Protein AF-A0A0J0YET3-F1 (afdb_monomer)

Solvent-accessible surface area (backbone atoms only — not comparable to full-atom values): 14056 Å² total; per-residue (Å²): 129,62,67,92,71,74,79,43,63,69,50,59,77,21,35,33,65,77,53,79,90,79,66,89,80,51,70,75,56,52,49,48,35,77,60,36,61,96,81,36,55,71,60,33,59,58,47,62,37,36,22,70,46,52,49,48,44,51,50,28,54,50,48,46,54,50,41,53,47,37,49,92,76,50,87,58,43,63,60,51,50,35,50,35,55,28,42,58,41,31,50,81,41,51,86,49,31,54,79,65,83,71,70,85,82,49,90,69,58,71,53,61,90,54,56,11,62,52,45,55,45,51,52,30,51,31,51,35,51,56,32,55,78,55,25,46,87,81,43,31,69,36,48,48,17,44,52,53,46,47,46,60,75,32,72,37,41,67,51,49,51,55,52,49,51,52,50,49,54,52,41,49,72,78,36,49,46,82,66,87,78,64,80,72,50,97,87,54,63,52,85,62,82,82,55,72,53,69,28,72,48,74,79,57,35,95,81,58,72,92,42,64,68,57,21,49,51,52,36,50,54,47,53,73,41,55,51,49,88,76,25,86,33,36,51,69,74,73,74,81,77,84,125

pLDDT: mean 87.48, std 14.84, range [28.53, 98.69]

Structure (mmCIF, N/CA/C/O backbone):
data_AF-A0A0J0YET3-F1
#
_entry.id   AF-A0A0J0YET3-F1
#
loop_
_atom_site.group_PDB
_atom_site.id
_atom_site.type_symbol
_atom_site.label_atom_id
_atom_site.label_alt_id
_atom_site.label_comp_id
_atom_site.label_asym_id
_atom_site.label_entity_id
_atom_site.label_seq_id
_atom_site.pdbx_PDB_ins_code
_atom_site.Cartn_x
_atom_site.Cartn_y
_atom_site.Cartn_z
_atom_site.occupancy
_atom_site.B_iso_or_equiv
_atom_site.auth_seq_id
_atom_site.auth_comp_id
_atom_site.auth_asym_id
_atom_site.auth_atom_id
_atom_site.pdbx_PDB_model_num
ATOM 1 N N . MET A 1 1 ? -11.263 -15.652 -6.674 1.00 47.00 1 MET A N 1
ATOM 2 C CA . MET A 1 1 ? -10.488 -14.579 -6.010 1.00 47.00 1 MET A CA 1
ATOM 3 C C . MET A 1 1 ? -9.371 -15.199 -5.190 1.00 47.00 1 MET A C 1
ATOM 5 O O . MET A 1 1 ? -9.706 -15.810 -4.185 1.00 47.00 1 MET A O 1
ATOM 9 N N . LYS A 1 2 ? -8.106 -15.170 -5.646 1.00 59.41 2 LYS A N 1
ATOM 10 C CA . LYS A 1 2 ? -6.987 -15.952 -5.063 1.00 59.41 2 LYS A CA 1
ATOM 11 C C . LYS A 1 2 ? -5.879 -15.129 -4.378 1.00 59.41 2 LYS A C 1
ATOM 13 O O . LYS A 1 2 ? -5.256 -15.672 -3.476 1.00 59.41 2 LYS A O 1
ATOM 18 N N . ASN A 1 3 ? -5.708 -13.848 -4.704 1.00 70.38 3 ASN A N 1
ATOM 19 C CA . ASN A 1 3 ? -4.523 -13.070 -4.313 1.00 70.38 3 ASN A CA 1
ATOM 20 C C . ASN A 1 3 ? -4.437 -12.674 -2.833 1.00 70.38 3 ASN A C 1
ATOM 22 O O . ASN A 1 3 ? -3.502 -13.054 -2.135 1.00 70.38 3 ASN A O 1
ATOM 26 N N . ILE A 1 4 ? -5.432 -11.953 -2.312 1.00 80.88 4 ILE A N 1
ATOM 27 C CA . ILE A 1 4 ? -5.410 -11.426 -0.933 1.00 80.88 4 ILE A CA 1
ATOM 28 C C . ILE A 1 4 ? -6.198 -12.350 0.013 1.00 80.88 4 ILE A C 1
ATOM 30 O O . ILE A 1 4 ? -7.152 -11.954 0.695 1.00 80.88 4 ILE A O 1
ATOM 34 N N . LYS A 1 5 ? -5.838 -13.640 0.006 1.00 78.00 5 LYS A N 1
ATOM 35 C CA . LYS A 1 5 ? -6.428 -14.659 0.894 1.00 78.00 5 LYS A CA 1
ATOM 36 C C . LYS A 1 5 ? -5.626 -14.869 2.169 1.00 78.00 5 LYS A C 1
ATOM 38 O O . LYS A 1 5 ? -6.220 -14.997 3.239 1.00 78.00 5 LYS A O 1
ATOM 43 N N . ASN A 1 6 ? -4.304 -14.893 2.039 1.00 85.69 6 ASN A N 1
ATOM 44 C CA . ASN A 1 6 ? -3.401 -15.203 3.135 1.00 85.69 6 ASN A CA 1
ATOM 45 C C . ASN A 1 6 ? -2.992 -13.914 3.834 1.00 85.69 6 ASN A C 1
ATOM 47 O O . ASN A 1 6 ? -2.457 -12.995 3.211 1.00 85.69 6 ASN A O 1
ATOM 51 N N . ILE A 1 7 ? -3.266 -13.859 5.132 1.00 91.69 7 ILE A N 1
ATOM 52 C CA . ILE A 1 7 ? -2.866 -12.737 5.969 1.00 91.69 7 ILE A CA 1
ATOM 53 C C . ILE A 1 7 ? -1.337 -12.785 6.112 1.00 91.69 7 ILE A C 1
ATOM 55 O O . ILE A 1 7 ? -0.821 -13.815 6.549 1.00 91.69 7 ILE A O 1
ATOM 59 N N . PRO A 1 8 ? -0.610 -11.702 5.788 1.00 94.62 8 PRO A N 1
ATOM 60 C CA . PRO A 1 8 ? 0.817 -11.607 6.071 1.00 94.62 8 PRO A CA 1
ATOM 61 C C . PRO A 1 8 ? 1.134 -11.855 7.557 1.00 94.62 8 PRO A C 1
ATOM 63 O O . PRO A 1 8 ? 0.457 -11.271 8.409 1.00 94.62 8 PRO A O 1
ATOM 66 N N . PRO A 1 9 ? 2.172 -12.645 7.898 1.00 94.25 9 PRO A N 1
ATOM 67 C CA . PRO A 1 9 ? 2.539 -12.925 9.290 1.00 94.25 9 PRO A CA 1
ATOM 68 C C . PRO A 1 9 ? 2.699 -11.658 10.140 1.00 94.25 9 PRO A C 1
ATOM 70 O O . PRO A 1 9 ? 2.120 -11.557 11.219 1.00 94.25 9 PRO A O 1
ATOM 73 N N . ILE A 1 10 ? 3.345 -10.628 9.592 1.00 95.44 10 ILE A N 1
ATOM 74 C CA . ILE A 1 10 ? 3.556 -9.340 10.266 1.00 95.44 10 ILE A CA 1
ATOM 75 C C . ILE A 1 10 ? 2.249 -8.604 10.631 1.00 95.44 10 ILE A C 1
ATOM 77 O O . ILE A 1 10 ? 2.158 -7.919 11.654 1.00 95.44 10 ILE A O 1
ATOM 81 N N . ILE A 1 11 ? 1.185 -8.792 9.842 1.00 95.06 11 ILE A N 1
ATOM 82 C CA . ILE A 1 11 ? -0.150 -8.236 10.114 1.00 95.06 11 ILE A CA 1
ATOM 83 C C . ILE A 1 11 ? -0.857 -9.023 11.229 1.00 95.06 11 ILE A C 1
ATOM 85 O O . ILE A 1 11 ? -1.620 -8.451 12.013 1.00 95.06 11 ILE A O 1
ATOM 89 N N . ILE A 1 12 ? -0.590 -10.326 11.345 1.00 93.81 12 ILE A N 1
ATOM 90 C CA . ILE A 1 12 ? -1.061 -11.143 12.474 1.00 93.81 12 ILE A CA 1
ATOM 91 C C . ILE A 1 12 ? -0.329 -10.720 13.752 1.00 93.81 12 ILE A C 1
ATOM 93 O O . ILE A 1 12 ? -0.963 -10.427 14.769 1.00 93.81 12 ILE A O 1
ATOM 97 N N . GLU A 1 13 ? 0.999 -10.631 13.698 1.00 92.56 13 GLU A N 1
ATOM 98 C CA . GLU A 1 13 ? 1.867 -10.293 14.831 1.00 92.56 13 GLU A CA 1
ATOM 99 C C . GLU A 1 13 ? 1.545 -8.924 15.438 1.00 92.56 13 GLU A C 1
ATOM 101 O O . GLU A 1 13 ? 1.562 -8.766 16.669 1.00 92.56 13 GLU A O 1
ATOM 106 N N . SER A 1 14 ? 1.180 -7.958 14.587 1.00 92.75 14 SER A N 1
ATOM 107 C CA . SER A 1 14 ? 0.756 -6.608 14.974 1.00 92.75 14 SER A CA 1
ATOM 108 C C . SER A 1 14 ? -0.631 -6.547 15.632 1.00 92.75 14 SER A C 1
ATOM 110 O O . SER A 1 14 ? -1.030 -5.497 16.149 1.00 92.75 14 SER A O 1
ATOM 112 N N . LYS A 1 15 ? -1.354 -7.676 15.669 1.00 92.75 15 LYS A N 1
ATOM 113 C CA . LYS A 1 15 ? -2.744 -7.810 16.137 1.00 92.75 15 LYS A CA 1
ATOM 114 C C . LYS A 1 15 ? -3.744 -6.939 15.366 1.00 92.75 15 LYS A C 1
ATOM 116 O O . LYS A 1 15 ? -4.829 -6.661 15.879 1.00 92.75 15 LYS A O 1
ATOM 121 N N . CYS A 1 16 ? -3.422 -6.532 14.135 1.00 90.12 16 CYS A N 1
ATOM 122 C CA . CYS A 1 16 ? -4.279 -5.657 13.329 1.00 90.12 16 CYS A CA 1
ATOM 123 C C . CYS A 1 16 ? -5.699 -6.204 13.134 1.00 90.12 16 CYS A C 1
ATOM 125 O O . CYS A 1 16 ? -6.651 -5.432 13.114 1.00 90.12 16 CYS A O 1
ATOM 127 N N . ILE A 1 17 ? -5.869 -7.522 13.043 1.00 91.69 17 ILE A N 1
ATOM 128 C CA . ILE A 1 17 ? -7.174 -8.137 12.748 1.00 91.69 17 ILE A CA 1
ATOM 129 C C . ILE A 1 17 ? -8.014 -8.383 14.006 1.00 91.69 17 ILE A C 1
ATOM 131 O O . ILE A 1 17 ? -9.239 -8.353 13.943 1.00 91.69 17 ILE A O 1
ATOM 135 N N . THR A 1 18 ? -7.377 -8.704 15.132 1.00 89.44 18 THR A N 1
ATOM 136 C CA . THR A 1 18 ? -8.070 -9.253 16.310 1.00 89.44 18 THR A CA 1
ATOM 137 C C . THR A 1 18 ? -8.298 -8.234 17.416 1.00 89.44 18 THR A C 1
ATOM 139 O O . THR A 1 18 ? -9.182 -8.436 18.241 1.00 89.44 18 THR A O 1
ATOM 142 N N . SER A 1 19 ? -7.494 -7.170 17.480 1.00 91.69 19 SER A N 1
ATOM 143 C CA . SER A 1 19 ? -7.670 -6.137 18.502 1.00 91.69 19 SER A CA 1
ATOM 144 C C . SER A 1 19 ? -8.893 -5.273 18.217 1.00 91.69 19 SER A C 1
ATOM 146 O O . SER A 1 19 ? -9.204 -4.972 17.064 1.00 91.69 19 SER A O 1
ATOM 148 N N . THR A 1 20 ? -9.524 -4.786 19.278 1.00 92.44 20 THR A N 1
ATOM 149 C CA . THR A 1 20 ? -10.601 -3.794 19.218 1.00 92.44 20 THR A CA 1
ATOM 150 C C . THR A 1 20 ? -10.167 -2.505 18.510 1.00 92.44 20 THR A C 1
ATOM 152 O O . THR A 1 20 ? -8.977 -2.199 18.395 1.00 92.44 20 THR A O 1
ATOM 155 N N . LEU A 1 21 ? -11.135 -1.752 17.984 1.00 93.25 21 LEU A N 1
ATOM 156 C CA . LEU A 1 21 ? -10.912 -0.437 17.376 1.00 93.25 21 LEU A CA 1
ATOM 157 C C . LEU A 1 21 ? -10.974 0.633 18.480 1.00 93.25 21 LEU A C 1
ATOM 159 O O . LEU A 1 21 ? -12.032 1.196 18.731 1.00 93.25 21 LEU A O 1
ATOM 163 N N . ASP A 1 22 ? -9.864 0.858 19.183 1.00 90.19 22 ASP A N 1
ATOM 164 C CA . ASP A 1 22 ? -9.778 1.687 20.402 1.00 90.19 22 ASP A CA 1
ATOM 165 C C . ASP A 1 22 ? -8.927 2.964 20.242 1.00 90.19 22 ASP A C 1
ATOM 167 O O . ASP A 1 22 ? -8.683 3.700 21.199 1.00 90.19 22 ASP A O 1
ATOM 171 N N . TYR A 1 23 ? -8.474 3.254 19.024 1.00 93.06 23 TYR A N 1
ATOM 172 C CA . TYR A 1 23 ? -7.715 4.463 18.716 1.00 93.06 23 TYR A CA 1
ATOM 173 C C . TYR A 1 23 ? -8.631 5.688 18.635 1.00 93.06 23 TYR A C 1
ATOM 175 O O . TYR A 1 23 ? -9.807 5.593 18.300 1.00 93.06 23 TYR A O 1
ATOM 183 N N . LYS A 1 24 ? -8.083 6.879 18.894 1.00 94.31 24 LYS A N 1
ATOM 184 C CA . LYS A 1 24 ? -8.835 8.135 18.768 1.00 94.31 24 LYS A CA 1
ATOM 185 C C . LYS A 1 24 ? -9.080 8.472 17.299 1.00 94.31 24 LYS A C 1
ATOM 187 O O . LYS A 1 24 ? -8.158 8.393 16.492 1.00 94.31 24 LYS A O 1
ATOM 192 N N . TRP A 1 25 ? -10.288 8.913 16.970 1.00 95.25 25 TRP A N 1
ATOM 193 C CA . TRP A 1 25 ? -10.625 9.394 15.635 1.00 95.25 25 TRP A CA 1
ATOM 194 C C . TRP A 1 25 ? -11.479 10.657 15.751 1.00 95.25 25 TRP A C 1
ATOM 196 O O . TRP A 1 25 ? -12.592 10.604 16.268 1.00 95.25 25 TRP A O 1
ATOM 206 N N . ASN A 1 26 ? -10.916 11.799 15.360 1.00 92.62 26 ASN A N 1
ATOM 207 C CA . ASN A 1 26 ? -11.538 13.122 15.430 1.00 92.62 26 ASN A CA 1
ATOM 208 C C . ASN A 1 26 ? -10.956 14.035 14.342 1.00 92.62 26 ASN A C 1
ATOM 210 O O . ASN A 1 26 ? -9.961 13.674 13.713 1.00 92.62 26 ASN A O 1
ATOM 214 N N . ASP A 1 27 ? -11.541 15.217 14.162 1.00 90.75 27 ASP A N 1
ATOM 215 C CA . ASP A 1 27 ? -11.175 16.155 13.091 1.00 90.75 27 ASP A CA 1
ATOM 216 C C . ASP A 1 27 ? -9.689 16.514 13.098 1.00 90.75 27 ASP A C 1
ATOM 218 O O . ASP A 1 27 ? -9.043 16.473 12.059 1.00 90.75 27 ASP A O 1
ATOM 222 N N . ARG A 1 28 ? -9.103 16.726 14.282 1.00 91.50 28 ARG A N 1
ATOM 223 C CA . ARG A 1 28 ? -7.671 17.023 14.419 1.00 91.50 28 ARG A CA 1
ATOM 224 C C . ARG A 1 28 ? -6.777 15.873 13.951 1.00 91.50 28 ARG A C 1
ATOM 226 O O . ARG A 1 28 ? -5.677 16.108 13.462 1.00 91.50 28 ARG A O 1
ATOM 233 N N . VAL A 1 29 ? -7.194 14.623 14.161 1.00 93.19 29 VAL A N 1
ATOM 234 C CA . VAL A 1 29 ? -6.471 13.455 13.632 1.00 93.19 29 VAL A CA 1
ATOM 235 C C . VAL A 1 29 ? -6.613 13.403 12.116 1.00 93.19 29 VAL A C 1
ATOM 237 O O . VAL A 1 29 ? -5.620 13.186 11.437 1.00 93.19 29 VAL A O 1
ATOM 240 N N . ILE A 1 30 ? -7.820 13.620 11.595 1.00 92.56 30 ILE A N 1
ATOM 241 C CA . ILE A 1 30 ? -8.100 13.583 10.155 1.00 92.56 30 ILE A CA 1
ATOM 242 C C . ILE A 1 30 ? -7.279 14.651 9.423 1.00 92.56 30 ILE A C 1
ATOM 244 O O . ILE A 1 30 ? -6.582 14.322 8.471 1.00 92.56 30 ILE A O 1
ATOM 248 N N . GLU A 1 31 ? -7.300 15.893 9.904 1.00 90.81 31 GLU A N 1
ATOM 249 C CA . GLU A 1 31 ? -6.548 17.024 9.348 1.00 90.81 31 GLU A CA 1
ATOM 250 C C . GLU A 1 31 ? -5.049 16.718 9.261 1.00 90.81 31 GLU A C 1
ATOM 252 O O . GLU A 1 31 ? -4.461 16.824 8.193 1.00 90.81 31 GLU A O 1
ATOM 257 N N . LYS A 1 32 ? -4.453 16.212 10.349 1.00 91.69 32 LYS A N 1
ATOM 258 C CA . LYS A 1 32 ? -3.032 15.826 10.381 1.00 91.69 32 LYS A CA 1
ATOM 259 C C . LYS A 1 32 ? -2.663 14.683 9.443 1.00 91.69 32 LYS A C 1
ATOM 261 O O . LYS A 1 32 ? -1.488 14.517 9.135 1.00 91.69 32 LYS A O 1
ATOM 266 N N . LEU A 1 33 ? -3.621 13.830 9.092 1.00 93.31 33 LEU A N 1
ATOM 267 C CA . LEU A 1 33 ? -3.384 12.736 8.158 1.00 93.31 33 LEU A CA 1
ATOM 268 C C . LEU A 1 33 ? -3.522 13.218 6.713 1.00 93.31 33 LEU A C 1
ATOM 270 O O . LEU A 1 33 ? -2.732 12.796 5.881 1.00 93.31 33 LEU A O 1
ATOM 274 N N . LEU A 1 34 ? -4.470 14.120 6.440 1.00 90.69 34 LEU A N 1
ATOM 275 C CA . LEU A 1 34 ? -4.691 14.695 5.111 1.00 90.69 34 LEU A CA 1
ATOM 276 C C . LEU A 1 34 ? -3.641 15.740 4.717 1.00 90.69 34 LEU A C 1
ATOM 278 O O . LEU A 1 34 ? -3.304 15.816 3.540 1.00 90.69 34 LEU A O 1
ATOM 282 N N . ASP A 1 35 ? -3.117 16.504 5.677 1.00 89.00 35 ASP A N 1
ATOM 283 C CA . ASP A 1 35 ? -2.022 17.462 5.481 1.00 89.00 35 ASP A CA 1
ATOM 284 C C . ASP A 1 35 ? -0.882 17.197 6.486 1.00 89.00 35 ASP A C 1
ATOM 286 O O . ASP A 1 35 ? -0.773 17.850 7.530 1.00 89.00 35 ASP A O 1
ATOM 290 N N . PRO A 1 36 ? -0.047 16.173 6.234 1.00 86.69 36 PRO A N 1
ATOM 291 C CA . PRO A 1 36 ? 0.933 15.715 7.210 1.00 86.69 36 PRO A CA 1
ATOM 292 C C . PRO A 1 36 ? 2.277 16.458 7.153 1.00 86.69 36 PRO A C 1
ATOM 294 O O . PRO A 1 36 ? 3.129 16.215 8.015 1.00 86.69 36 PRO A O 1
ATOM 297 N N . LEU A 1 37 ? 2.514 17.316 6.156 1.00 79.00 37 LEU A N 1
ATOM 298 C CA . LEU A 1 37 ? 3.866 17.789 5.826 1.00 79.00 37 LEU A CA 1
ATOM 299 C C . LEU A 1 37 ? 4.472 18.706 6.888 1.00 79.00 37 LEU A C 1
ATOM 301 O O . LEU A 1 37 ? 5.645 18.556 7.211 1.00 79.00 37 LEU A O 1
ATOM 305 N N . GLN A 1 38 ? 3.661 19.558 7.522 1.00 76.81 38 GLN A N 1
ATOM 306 C CA . GLN A 1 38 ? 4.128 20.543 8.511 1.00 76.81 38 GLN A CA 1
ATOM 307 C C . GLN A 1 38 ? 4.912 19.944 9.693 1.00 76.81 38 GLN A C 1
ATOM 309 O O . GLN A 1 38 ? 5.599 20.669 10.407 1.00 76.81 38 GLN A O 1
ATOM 314 N N . THR A 1 39 ? 4.779 18.640 9.959 1.00 81.94 39 THR A N 1
ATOM 315 C CA . THR A 1 39 ? 5.436 17.980 11.099 1.00 81.94 39 THR A CA 1
ATOM 316 C C . THR A 1 39 ? 6.231 16.729 10.734 1.00 81.94 39 THR A C 1
ATOM 318 O O . THR A 1 39 ? 6.698 16.043 11.640 1.00 81.94 39 THR A O 1
ATOM 321 N N . ASN A 1 40 ? 6.339 16.373 9.449 1.00 91.38 40 ASN A N 1
ATOM 322 C CA . ASN A 1 40 ? 6.909 15.086 9.020 1.00 91.38 40 ASN A CA 1
ATOM 323 C C . ASN A 1 40 ? 7.892 15.219 7.843 1.00 91.38 40 ASN A C 1
ATOM 325 O O . ASN A 1 40 ? 8.050 14.279 7.065 1.00 91.38 40 ASN A O 1
ATOM 329 N N . GLU A 1 41 ? 8.574 16.361 7.741 1.00 90.12 41 GLU A N 1
ATOM 330 C CA . GLU A 1 41 ? 9.538 16.665 6.672 1.00 90.12 41 GLU A CA 1
ATOM 331 C C . GLU A 1 41 ? 10.637 15.598 6.540 1.00 90.12 41 GLU A C 1
ATOM 333 O O . GLU A 1 41 ? 10.969 15.183 5.437 1.00 90.12 41 GLU A O 1
ATOM 338 N N . GLU A 1 42 ? 11.170 15.070 7.647 1.00 91.81 42 GLU A N 1
ATOM 339 C CA . GLU A 1 42 ? 12.203 14.020 7.597 1.00 91.81 42 GLU A CA 1
ATOM 340 C C . GLU A 1 42 ? 11.705 12.724 6.936 1.00 91.81 42 GLU A C 1
ATOM 342 O O . GLU A 1 42 ? 12.432 12.071 6.177 1.00 91.81 42 GLU A O 1
ATOM 347 N N . LEU A 1 43 ? 10.449 12.351 7.206 1.00 93.69 43 LEU A N 1
ATOM 348 C CA . LEU A 1 43 ? 9.822 11.185 6.591 1.00 93.69 43 LEU A CA 1
ATOM 349 C C . LEU A 1 43 ? 9.578 11.437 5.102 1.00 93.69 43 LEU A C 1
ATOM 351 O O . LEU A 1 43 ? 9.863 10.562 4.289 1.00 93.69 43 LEU A O 1
ATOM 355 N N . GLU A 1 44 ? 9.114 12.632 4.743 1.00 92.00 44 GLU A N 1
ATOM 356 C CA . GLU A 1 44 ? 8.954 13.041 3.347 1.00 92.00 44 GLU A CA 1
ATOM 357 C C . GLU A 1 44 ? 10.289 12.998 2.591 1.00 92.00 44 GLU A C 1
ATOM 359 O O . GLU A 1 44 ? 10.381 12.340 1.559 1.00 92.00 44 GLU A O 1
ATOM 364 N N . ILE A 1 45 ? 11.351 13.601 3.137 1.00 90.31 45 ILE A N 1
ATOM 365 C CA . ILE A 1 45 ? 12.705 13.583 2.560 1.00 90.31 45 ILE A CA 1
ATOM 366 C C . ILE A 1 45 ? 13.192 12.148 2.347 1.00 90.31 45 ILE A C 1
ATOM 368 O O . ILE A 1 45 ? 13.840 11.854 1.342 1.00 90.31 45 ILE A O 1
ATOM 372 N N . THR A 1 46 ? 12.891 11.242 3.277 1.00 92.31 46 THR A N 1
ATOM 373 C CA . THR A 1 46 ? 13.288 9.837 3.145 1.00 92.31 46 THR A CA 1
ATOM 374 C C . THR A 1 46 ? 12.489 9.132 2.053 1.00 92.31 46 THR A C 1
ATOM 376 O O . THR A 1 46 ? 13.072 8.425 1.232 1.00 92.31 46 THR A O 1
ATOM 379 N N . LEU A 1 47 ? 11.173 9.349 1.999 1.00 93.75 47 LEU A N 1
ATOM 380 C CA . LEU A 1 47 ? 10.309 8.793 0.958 1.00 93.75 47 LEU A CA 1
ATOM 381 C C . LEU A 1 47 ? 10.643 9.365 -0.428 1.00 93.75 47 LEU A C 1
ATOM 383 O O . LEU A 1 47 ? 10.525 8.642 -1.413 1.00 93.75 47 LEU A O 1
ATOM 387 N N . ASN A 1 48 ? 11.117 10.613 -0.522 1.00 90.19 48 ASN A N 1
ATOM 388 C CA . ASN A 1 48 ? 11.535 11.265 -1.777 1.00 90.19 48 ASN A CA 1
ATOM 389 C C . ASN A 1 48 ? 12.714 10.570 -2.460 1.00 90.19 48 ASN A C 1
ATOM 391 O O . ASN A 1 48 ? 12.961 10.794 -3.640 1.00 90.19 48 ASN A O 1
ATOM 395 N N . ARG A 1 49 ? 13.419 9.693 -1.740 1.00 90.94 49 ARG A N 1
ATOM 396 C CA . ARG A 1 49 ? 14.495 8.870 -2.297 1.00 90.94 49 ARG A CA 1
ATOM 397 C C . ARG A 1 49 ? 13.985 7.639 -3.036 1.00 90.94 49 ARG A C 1
ATOM 399 O O . ARG A 1 49 ? 14.792 6.952 -3.648 1.00 90.94 49 ARG A O 1
ATOM 406 N N . LEU A 1 50 ? 12.696 7.322 -2.944 1.00 93.12 50 LEU A N 1
ATOM 407 C CA . LEU A 1 50 ? 12.102 6.171 -3.611 1.00 93.12 50 LEU A CA 1
ATOM 408 C C . LEU A 1 50 ? 11.727 6.520 -5.047 1.00 93.12 50 LEU A C 1
ATOM 410 O O . LEU A 1 50 ? 11.122 7.562 -5.301 1.00 93.12 50 LEU A O 1
ATOM 414 N N . ASN A 1 51 ? 12.018 5.608 -5.970 1.00 92.19 51 ASN A N 1
ATOM 415 C CA . ASN A 1 51 ? 11.528 5.711 -7.338 1.00 92.19 51 ASN A CA 1
ATOM 416 C C . ASN A 1 51 ? 9.985 5.559 -7.411 1.00 92.19 51 ASN A C 1
ATOM 418 O O . ASN A 1 51 ? 9.307 5.293 -6.403 1.00 92.19 51 ASN A O 1
ATOM 422 N N . GLN A 1 52 ? 9.392 5.764 -8.588 1.00 91.94 52 GLN A N 1
ATOM 423 C CA . GLN A 1 52 ? 7.932 5.828 -8.742 1.00 91.94 52 GLN A CA 1
ATOM 424 C C . GLN A 1 52 ? 7.253 4.480 -8.462 1.00 91.94 52 GLN A C 1
ATOM 426 O O . GLN A 1 52 ? 6.253 4.420 -7.738 1.00 91.94 52 GLN A O 1
ATOM 431 N N . LYS A 1 53 ? 7.799 3.374 -8.978 1.00 94.50 53 LYS A N 1
ATOM 432 C CA . LYS A 1 53 ? 7.285 2.016 -8.743 1.00 94.50 53 LYS A CA 1
ATOM 433 C C . LYS A 1 53 ? 7.432 1.599 -7.283 1.00 94.50 53 LYS A C 1
ATOM 435 O O . LYS A 1 53 ? 6.512 0.975 -6.761 1.00 94.50 53 LYS A O 1
ATOM 440 N N . ALA A 1 54 ? 8.511 1.980 -6.598 1.00 95.94 54 ALA A N 1
ATOM 441 C CA . ALA A 1 54 ? 8.687 1.763 -5.159 1.00 95.94 54 ALA A CA 1
ATOM 442 C C . ALA A 1 54 ? 7.656 2.522 -4.335 1.00 95.94 54 ALA A C 1
ATOM 444 O O . ALA A 1 54 ? 7.034 1.944 -3.441 1.00 95.94 54 ALA A O 1
ATOM 445 N N . SER A 1 55 ? 7.415 3.781 -4.689 1.00 95.75 55 SER A N 1
ATOM 446 C CA . SER A 1 55 ? 6.380 4.604 -4.070 1.00 95.75 55 SER A CA 1
ATOM 447 C C . SER A 1 55 ? 4.990 3.974 -4.233 1.00 95.75 55 SER A C 1
ATOM 449 O O . SER A 1 55 ? 4.246 3.830 -3.259 1.00 95.75 55 SER A O 1
ATOM 451 N N . LEU A 1 56 ? 4.649 3.512 -5.440 1.00 96.62 56 LEU A N 1
ATOM 452 C CA . LEU A 1 56 ? 3.367 2.857 -5.708 1.00 96.62 56 LEU A CA 1
ATOM 453 C C . LEU A 1 56 ? 3.230 1.498 -4.999 1.00 96.62 56 LEU A C 1
ATOM 455 O O . LEU A 1 56 ? 2.174 1.193 -4.439 1.00 96.62 56 LEU A O 1
ATOM 459 N N . ALA A 1 57 ? 4.292 0.693 -4.988 1.00 97.62 57 ALA A N 1
ATOM 460 C CA . ALA A 1 57 ? 4.322 -0.607 -4.322 1.00 97.62 57 ALA A CA 1
ATOM 461 C C . ALA A 1 57 ? 4.155 -0.475 -2.804 1.00 97.62 57 ALA A C 1
ATOM 463 O O . ALA A 1 57 ? 3.378 -1.212 -2.192 1.00 97.62 57 ALA A O 1
ATOM 464 N N . LEU A 1 58 ? 4.817 0.516 -2.201 1.00 98.31 58 LEU A N 1
ATOM 465 C CA . LEU A 1 58 ? 4.644 0.841 -0.790 1.00 98.31 58 LEU A CA 1
ATOM 466 C C . LEU A 1 58 ? 3.201 1.275 -0.496 1.00 98.31 58 LEU A C 1
ATOM 468 O O . LEU A 1 58 ? 2.622 0.816 0.488 1.00 98.31 58 LEU A O 1
ATOM 472 N N . ALA A 1 59 ? 2.582 2.085 -1.361 1.00 98.19 59 ALA A N 1
ATOM 473 C CA . ALA A 1 59 ? 1.172 2.454 -1.219 1.00 98.19 59 ALA A CA 1
ATOM 474 C C . ALA A 1 59 ? 0.244 1.227 -1.251 1.00 98.19 59 ALA A C 1
ATOM 476 O O . ALA A 1 59 ? -0.660 1.115 -0.419 1.00 98.19 59 ALA A O 1
ATOM 477 N N . ALA A 1 60 ? 0.483 0.282 -2.168 1.00 98.19 60 ALA A N 1
ATOM 478 C CA . ALA A 1 60 ? -0.276 -0.964 -2.260 1.00 98.19 60 ALA A CA 1
ATOM 479 C C . ALA A 1 60 ? -0.136 -1.812 -0.985 1.00 98.19 60 ALA A C 1
ATOM 481 O O . ALA A 1 60 ? -1.139 -2.252 -0.416 1.00 98.19 60 ALA A O 1
ATOM 482 N N . ALA A 1 61 ? 1.092 -1.972 -0.484 1.00 98.38 61 ALA A N 1
ATOM 483 C CA . ALA A 1 61 ? 1.369 -2.701 0.750 1.00 98.38 61 ALA A CA 1
ATOM 484 C C . ALA A 1 61 ? 0.724 -2.033 1.979 1.00 98.38 61 ALA A C 1
ATOM 486 O O . ALA A 1 61 ? 0.107 -2.709 2.801 1.00 98.38 61 ALA A O 1
ATOM 487 N N . LEU A 1 62 ? 0.792 -0.705 2.098 1.00 98.69 62 LEU A N 1
ATOM 488 C CA . LEU A 1 62 ? 0.126 0.055 3.163 1.00 98.69 62 LEU A CA 1
ATOM 489 C C . LEU A 1 62 ? -1.402 -0.082 3.096 1.00 98.69 62 LEU A C 1
ATOM 491 O O . LEU A 1 62 ? -2.061 -0.242 4.125 1.00 98.69 62 LEU A O 1
ATOM 495 N N . LEU A 1 63 ? -1.982 -0.089 1.896 1.00 97.94 63 LEU A N 1
ATOM 496 C CA . LEU A 1 63 ? -3.416 -0.307 1.726 1.00 97.94 63 LEU A CA 1
ATOM 497 C C . LEU A 1 63 ? -3.832 -1.732 2.127 1.00 97.94 63 LEU A C 1
ATOM 499 O O . LEU A 1 63 ? -4.929 -1.913 2.658 1.00 97.94 63 LEU A O 1
ATOM 503 N N . GLU A 1 64 ? -2.960 -2.737 1.980 1.00 98.06 64 GLU A N 1
ATOM 504 C CA . GLU A 1 64 ? -3.204 -4.074 2.540 1.00 98.06 64 GLU A CA 1
ATOM 505 C C . GLU A 1 64 ? -3.308 -4.064 4.066 1.00 98.06 64 GLU A C 1
ATOM 507 O O . GLU A 1 64 ? -4.180 -4.744 4.613 1.00 98.06 64 GLU A O 1
ATOM 512 N N . TRP A 1 65 ? -2.496 -3.269 4.770 1.00 98.38 65 TRP A N 1
ATOM 513 C CA . TRP A 1 65 ? -2.649 -3.097 6.220 1.00 98.38 65 TRP A CA 1
ATOM 514 C C . TRP A 1 65 ? -4.033 -2.547 6.581 1.00 98.38 65 TRP A C 1
ATOM 516 O O . TRP A 1 65 ? -4.688 -3.075 7.484 1.00 98.38 65 TRP A O 1
ATOM 526 N N . VAL A 1 66 ? -4.511 -1.535 5.847 1.00 97.75 66 VAL A N 1
ATOM 527 C CA . VAL A 1 66 ? -5.862 -0.967 6.018 1.00 97.75 66 VAL A CA 1
ATOM 528 C C . VAL A 1 66 ? -6.934 -2.022 5.732 1.00 97.75 66 VAL A C 1
ATOM 530 O O . VAL A 1 66 ? -7.848 -2.209 6.540 1.00 97.75 66 VAL A O 1
ATOM 533 N N . TYR A 1 67 ? -6.811 -2.752 4.621 1.00 96.69 67 TYR A N 1
ATOM 534 C CA . TYR A 1 67 ? -7.732 -3.828 4.258 1.00 96.69 67 TYR A CA 1
ATOM 535 C C . TYR A 1 67 ? -7.828 -4.868 5.371 1.00 96.69 67 TYR A C 1
ATOM 537 O O . TYR A 1 67 ? -8.928 -5.159 5.837 1.00 96.69 67 TYR A O 1
ATOM 545 N 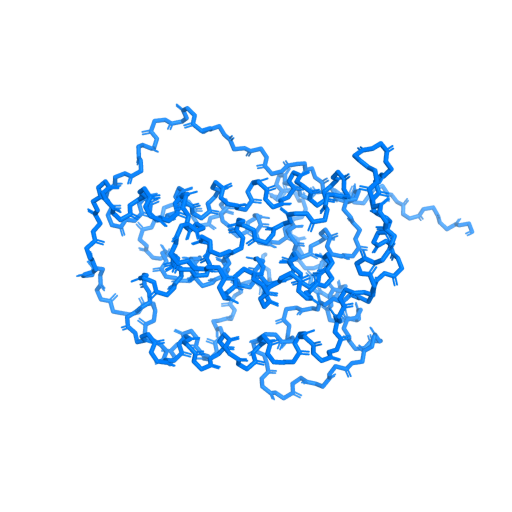N . TRP A 1 68 ? -6.701 -5.389 5.857 1.00 96.81 68 TRP A N 1
ATOM 546 C CA . TRP A 1 68 ? -6.717 -6.408 6.903 1.00 96.81 68 TRP A CA 1
ATOM 547 C C . TRP A 1 68 ? -7.237 -5.872 8.235 1.00 96.81 68 TRP A C 1
ATOM 549 O O . TRP A 1 68 ? -7.984 -6.583 8.910 1.00 96.81 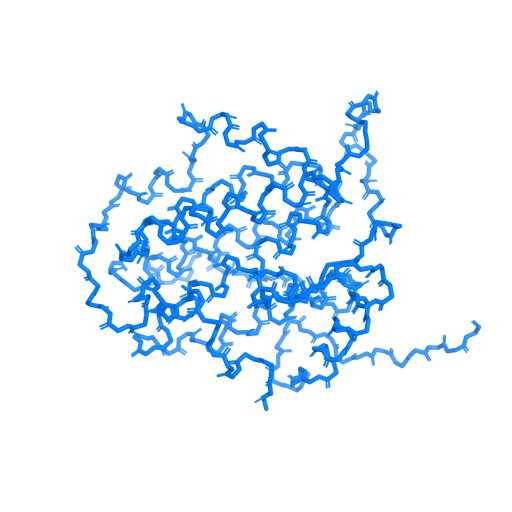68 TRP A O 1
ATOM 559 N N . ARG A 1 69 ? -6.927 -4.618 8.587 1.00 96.38 69 ARG A N 1
ATOM 560 C CA . ARG A 1 69 ? -7.458 -3.969 9.794 1.00 96.38 69 ARG A CA 1
ATOM 561 C C . ARG A 1 69 ? -8.984 -3.913 9.792 1.00 96.38 69 ARG A C 1
ATOM 563 O O . ARG A 1 69 ? -9.597 -4.140 10.831 1.00 96.38 69 ARG A O 1
ATOM 570 N N . PHE A 1 70 ? -9.601 -3.641 8.643 1.00 95.38 70 PHE A N 1
ATOM 571 C CA . PHE A 1 70 ? -11.045 -3.405 8.561 1.00 95.38 70 PHE A CA 1
ATOM 572 C C . PHE A 1 70 ? -11.855 -4.508 7.881 1.00 95.38 70 PHE A C 1
ATOM 574 O O . PHE A 1 70 ? -13.079 -4.417 7.887 1.00 95.38 70 PHE A O 1
ATOM 581 N N . LYS A 1 71 ? -11.233 -5.574 7.363 1.00 92.81 71 LYS A N 1
ATOM 582 C CA . LYS A 1 71 ? -11.902 -6.645 6.596 1.00 92.81 71 LYS A CA 1
ATOM 583 C C . LYS A 1 71 ? -13.160 -7.207 7.268 1.00 92.81 71 LYS A C 1
ATOM 585 O O . LYS A 1 71 ? -14.119 -7.531 6.582 1.00 92.81 71 LYS A O 1
ATOM 590 N N . LYS A 1 72 ? -13.163 -7.324 8.601 1.00 91.88 72 LYS A N 1
ATOM 591 C CA . LYS A 1 72 ? -14.300 -7.844 9.390 1.00 91.88 72 LYS A CA 1
ATOM 592 C C . LYS A 1 72 ? -15.278 -6.767 9.883 1.00 91.88 72 LYS A C 1
ATOM 594 O O . LYS A 1 72 ? -16.267 -7.099 10.525 1.00 91.88 72 LYS A O 1
ATOM 599 N N . HIS A 1 73 ? -14.998 -5.492 9.622 1.00 91.44 73 HIS A N 1
ATOM 600 C CA . HIS A 1 73 ? -15.706 -4.341 10.197 1.00 91.44 73 HIS A CA 1
ATOM 601 C C . HIS A 1 73 ? -16.449 -3.489 9.162 1.00 91.44 73 HIS A C 1
ATOM 603 O O . HIS A 1 73 ? -17.131 -2.533 9.525 1.00 91.44 73 HIS A O 1
ATOM 609 N N . THR A 1 74 ? -16.314 -3.797 7.876 1.00 89.19 74 THR A N 1
ATOM 610 C CA . THR A 1 74 ? -16.915 -3.027 6.785 1.00 89.19 74 THR A CA 1
ATOM 611 C C . THR A 1 74 ? -17.382 -3.957 5.679 1.00 89.19 74 THR A C 1
ATOM 613 O O . THR A 1 74 ? -16.878 -5.064 5.564 1.00 89.19 74 THR A O 1
ATOM 616 N N . ILE A 1 75 ? -18.303 -3.485 4.842 1.00 87.31 75 ILE A N 1
ATOM 617 C CA . ILE A 1 75 ? -18.673 -4.125 3.568 1.00 87.31 75 ILE A CA 1
ATOM 618 C C . ILE A 1 75 ? -17.844 -3.590 2.389 1.00 87.31 75 ILE A C 1
ATOM 620 O O . ILE A 1 75 ? -17.925 -4.105 1.284 1.00 87.31 75 ILE A O 1
ATOM 624 N N . LEU A 1 76 ? -17.028 -2.554 2.619 1.00 86.06 76 LEU A N 1
ATOM 625 C CA . LEU A 1 76 ? -16.170 -1.928 1.603 1.00 86.06 76 LEU A CA 1
ATOM 626 C C . LEU A 1 76 ? -14.895 -2.735 1.298 1.00 86.06 76 LEU A C 1
ATOM 628 O O . LEU A 1 76 ? -14.030 -2.262 0.565 1.00 86.06 76 LEU A O 1
ATOM 632 N N . PHE A 1 77 ? -14.739 -3.930 1.875 1.00 87.12 77 PHE A N 1
ATOM 633 C CA . PHE A 1 77 ? -13.520 -4.727 1.723 1.00 87.12 77 PHE A CA 1
ATOM 634 C C . PHE A 1 77 ? -13.284 -5.150 0.270 1.00 87.12 77 PHE A C 1
ATOM 636 O O . PHE A 1 77 ? -12.129 -5.218 -0.142 1.00 87.12 77 PHE A O 1
ATOM 643 N N . ASP A 1 78 ? -14.347 -5.375 -0.509 1.00 90.06 78 ASP A N 1
ATOM 644 C CA . ASP A 1 78 ? -14.227 -5.696 -1.933 1.00 90.06 78 ASP A CA 1
ATOM 645 C C . ASP A 1 78 ? -13.662 -4.512 -2.729 1.00 90.06 78 ASP A C 1
ATOM 647 O O . ASP A 1 78 ? -12.783 -4.709 -3.561 1.00 90.06 78 ASP A O 1
ATOM 651 N N . ASP A 1 79 ? -14.091 -3.276 -2.442 1.00 91.38 79 ASP A N 1
ATOM 652 C CA . ASP A 1 79 ? -13.556 -2.076 -3.105 1.00 91.38 79 ASP A CA 1
ATOM 653 C C . ASP A 1 79 ? -12.077 -1.857 -2.755 1.00 91.38 79 ASP A C 1
ATOM 655 O O . ASP A 1 79 ? -11.258 -1.648 -3.649 1.00 91.38 79 ASP A O 1
ATOM 659 N N . LEU A 1 80 ? -11.714 -1.989 -1.472 1.00 93.62 80 LEU A N 1
ATOM 660 C CA . LEU A 1 80 ? -10.318 -1.910 -1.025 1.00 93.62 80 LEU A CA 1
ATOM 661 C C . LEU A 1 80 ? -9.447 -2.963 -1.709 1.00 93.62 80 LEU A C 1
ATOM 663 O O . LEU A 1 80 ? -8.378 -2.643 -2.220 1.00 93.62 80 LEU A O 1
ATOM 667 N N . MET A 1 81 ? -9.912 -4.209 -1.745 1.00 94.62 81 MET A N 1
ATOM 668 C CA . MET A 1 81 ? -9.193 -5.306 -2.380 1.00 94.62 81 MET A CA 1
ATOM 669 C C . MET A 1 81 ? -9.009 -5.060 -3.881 1.00 94.62 81 MET A C 1
ATOM 671 O O . MET A 1 81 ? -7.901 -5.232 -4.381 1.00 94.62 81 MET A O 1
ATOM 675 N N . GLN A 1 82 ? -10.046 -4.600 -4.588 1.00 94.88 82 GLN A N 1
ATOM 676 C CA . GLN A 1 82 ? -9.937 -4.278 -6.013 1.00 94.88 82 GLN A CA 1
ATOM 677 C C . GLN A 1 82 ? -8.916 -3.165 -6.274 1.00 94.88 82 GLN A C 1
ATOM 679 O O . GLN A 1 82 ? -8.142 -3.255 -7.227 1.00 94.88 82 GLN A O 1
ATOM 684 N N . ARG A 1 83 ? -8.872 -2.144 -5.408 1.00 96.25 83 ARG A N 1
ATOM 685 C CA . ARG A 1 83 ? -7.872 -1.069 -5.483 1.00 96.25 83 ARG A CA 1
ATOM 686 C C . ARG A 1 83 ? -6.463 -1.592 -5.237 1.00 96.25 83 ARG A C 1
ATOM 688 O O . ARG A 1 83 ? -5.578 -1.293 -6.030 1.00 96.25 83 ARG A O 1
ATOM 695 N N . ILE A 1 84 ? -6.256 -2.418 -4.211 1.00 97.31 84 ILE A N 1
ATOM 696 C CA . ILE A 1 84 ? -4.954 -3.054 -3.951 1.00 97.31 84 ILE A CA 1
ATOM 697 C C . ILE A 1 84 ? -4.495 -3.852 -5.176 1.00 97.31 84 ILE A C 1
ATOM 699 O O . ILE A 1 84 ? -3.382 -3.663 -5.655 1.00 97.31 84 ILE A O 1
ATOM 703 N N . GLU A 1 85 ? -5.364 -4.708 -5.715 1.00 96.56 85 GLU A N 1
ATOM 704 C CA . GLU A 1 85 ? -5.067 -5.500 -6.911 1.00 96.56 85 GLU A CA 1
ATOM 705 C C . GLU A 1 85 ? -4.706 -4.620 -8.114 1.00 96.56 85 GLU A C 1
ATOM 707 O O . GLU A 1 85 ? -3.761 -4.928 -8.837 1.00 96.56 85 GLU A O 1
ATOM 712 N N . SER A 1 86 ? -5.412 -3.504 -8.306 1.00 96.25 86 SER A N 1
ATOM 713 C CA . SER A 1 86 ? -5.104 -2.566 -9.385 1.00 96.25 86 SER A CA 1
ATOM 714 C C . SER A 1 86 ? -3.802 -1.798 -9.169 1.00 96.25 86 SER A C 1
ATOM 716 O O . SER A 1 86 ? -3.090 -1.579 -10.137 1.00 96.25 86 SER A O 1
ATOM 718 N N . LEU A 1 87 ? -3.430 -1.448 -7.932 1.00 97.06 87 LEU A N 1
ATOM 719 C CA . LEU A 1 87 ? -2.128 -0.831 -7.658 1.00 97.06 87 LEU A CA 1
ATOM 720 C C . LEU A 1 87 ? -0.993 -1.800 -7.998 1.00 97.06 87 LEU A C 1
ATOM 722 O O . LEU A 1 87 ? -0.065 -1.414 -8.703 1.00 97.06 87 LEU A O 1
ATOM 726 N N . TRP A 1 88 ? -1.108 -3.068 -7.584 1.00 97.06 88 TRP A N 1
ATOM 727 C CA . TRP A 1 88 ? -0.154 -4.107 -7.979 1.00 97.06 88 TRP A CA 1
ATOM 728 C C . TRP A 1 88 ? -0.098 -4.267 -9.505 1.00 97.06 88 TRP A C 1
ATOM 730 O O . TRP A 1 88 ? 0.983 -4.294 -10.083 1.00 97.06 88 TRP A O 1
ATOM 740 N N . CYS A 1 89 ? -1.247 -4.290 -10.185 1.00 95.25 89 CYS A N 1
ATOM 741 C CA . CYS A 1 89 ? -1.298 -4.366 -11.647 1.00 95.25 89 CYS A CA 1
ATOM 742 C C . CYS A 1 89 ? -0.631 -3.157 -12.335 1.00 95.25 89 CYS A C 1
ATOM 744 O O . CYS A 1 89 ? 0.110 -3.334 -13.304 1.00 95.25 89 CYS A O 1
ATOM 746 N N . SER A 1 90 ? -0.818 -1.949 -11.796 1.00 95.00 90 SER A N 1
ATOM 747 C CA . SER A 1 90 ? -0.226 -0.715 -12.321 1.00 95.00 90 SER A CA 1
ATOM 748 C C . SER A 1 90 ? 1.303 -0.681 -12.253 1.00 95.00 90 SER A C 1
ATOM 750 O O . SER A 1 90 ? 1.911 -0.009 -13.081 1.00 95.00 90 SER A O 1
ATOM 752 N N . ILE A 1 91 ? 1.927 -1.405 -11.315 1.00 94.94 91 ILE A N 1
ATOM 753 C CA . ILE A 1 91 ? 3.396 -1.506 -11.219 1.00 94.94 91 ILE A CA 1
ATOM 754 C C . ILE A 1 91 ? 3.984 -2.237 -12.434 1.00 94.94 91 ILE A C 1
ATOM 756 O O . ILE A 1 91 ? 5.079 -1.889 -12.882 1.00 94.94 91 ILE A O 1
ATOM 760 N N . GLU A 1 92 ? 3.278 -3.242 -12.976 1.00 93.00 92 GLU A N 1
ATOM 761 C CA . GLU A 1 92 ? 3.702 -3.906 -14.217 1.00 93.00 92 GLU A CA 1
ATOM 762 C C . GLU A 1 92 ? 3.481 -2.980 -15.416 1.00 93.00 92 GLU A C 1
ATOM 764 O O . GLU A 1 92 ? 4.416 -2.734 -16.177 1.00 93.00 92 GLU A O 1
ATOM 769 N N . ASN A 1 93 ? 2.259 -2.464 -15.574 1.00 90.56 93 ASN A N 1
ATOM 770 C CA . ASN A 1 93 ? 1.931 -1.438 -16.561 1.00 90.56 93 ASN A CA 1
ATOM 771 C C . ASN A 1 93 ? 0.635 -0.710 -16.157 1.00 90.56 93 ASN A C 1
ATOM 773 O O . ASN A 1 93 ? -0.436 -1.316 -16.096 1.00 90.56 93 ASN A O 1
ATOM 777 N N . HIS A 1 94 ? 0.721 0.602 -15.933 1.00 90.19 94 HIS A N 1
ATOM 778 C CA . HIS A 1 94 ? -0.405 1.448 -15.533 1.00 90.19 94 HIS A CA 1
ATOM 779 C C . HIS A 1 94 ? -1.502 1.575 -16.599 1.00 90.19 94 HIS A C 1
ATOM 781 O O . HIS A 1 94 ? -2.645 1.888 -16.263 1.00 90.19 94 HIS A O 1
ATOM 787 N N . GLU A 1 95 ? -1.196 1.304 -17.870 1.00 90.31 95 GLU A N 1
ATOM 788 C CA . GLU A 1 95 ? -2.185 1.270 -18.952 1.00 90.31 95 GLU A CA 1
ATOM 789 C C . GLU A 1 95 ? -3.154 0.089 -18.819 1.00 90.31 95 GLU A C 1
ATOM 791 O O . GLU A 1 95 ? -4.253 0.135 -19.365 1.00 90.31 95 GLU A O 1
ATOM 796 N N . ASN A 1 96 ? -2.797 -0.949 -18.053 1.00 90.88 96 ASN A N 1
ATOM 797 C CA . ASN A 1 96 ? -3.676 -2.089 -17.779 1.00 90.88 96 ASN A CA 1
ATOM 798 C C . ASN A 1 96 ? -4.738 -1.787 -16.714 1.00 90.88 96 ASN A C 1
ATOM 800 O O . ASN A 1 96 ? -5.520 -2.669 -16.352 1.00 90.88 96 ASN A O 1
ATOM 804 N N . THR A 1 97 ? -4.786 -0.566 -16.186 1.00 93.94 97 THR A N 1
ATOM 805 C CA . THR A 1 97 ? -5.724 -0.184 -15.133 1.00 93.94 97 THR A CA 1
ATOM 806 C C . THR A 1 97 ? -6.379 1.159 -15.434 1.00 93.94 97 THR A C 1
ATOM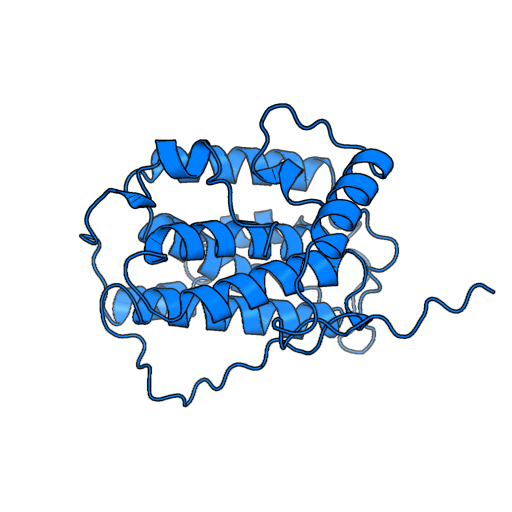 808 O O . THR A 1 97 ? -5.807 2.048 -16.061 1.00 93.94 97 THR A O 1
ATOM 811 N N . LYS A 1 98 ? -7.617 1.321 -14.975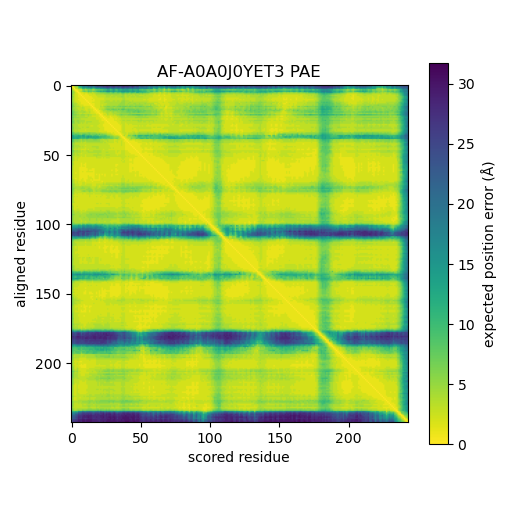 1.00 94.00 98 LYS A N 1
ATOM 812 C CA . LYS A 1 98 ? -8.356 2.581 -14.989 1.00 94.00 98 LYS A CA 1
ATOM 813 C C . LYS A 1 98 ? -7.952 3.428 -13.781 1.00 94.00 98 LYS A C 1
ATOM 815 O O . LYS A 1 98 ? -7.651 2.855 -12.732 1.00 94.00 98 LYS A O 1
ATOM 820 N N . PRO A 1 99 ? -8.047 4.767 -13.880 1.00 93.38 99 PRO A N 1
ATOM 821 C CA . PRO A 1 99 ? -7.869 5.648 -12.734 1.00 93.38 99 PRO A CA 1
ATOM 822 C C . PRO A 1 99 ? -8.704 5.203 -11.534 1.00 93.38 99 PRO A C 1
ATOM 824 O O . PRO A 1 99 ? -9.862 4.793 -11.686 1.00 93.38 99 PRO A O 1
ATOM 827 N N . LEU A 1 100 ? -8.142 5.331 -10.334 1.00 92.25 100 LEU A N 1
ATOM 828 C CA . LEU A 1 100 ? -8.793 4.952 -9.079 1.00 92.25 100 LEU A CA 1
ATOM 829 C C . LEU A 1 100 ? -9.833 5.982 -8.641 1.00 92.25 100 LEU A C 1
ATOM 831 O O . LEU A 1 100 ? -9.764 6.532 -7.539 1.00 92.25 100 LEU A O 1
ATOM 835 N N . ILE A 1 101 ? -10.827 6.219 -9.502 1.00 84.81 101 ILE A N 1
ATOM 836 C CA . ILE A 1 101 ? -11.893 7.191 -9.279 1.00 84.81 101 ILE A CA 1
ATOM 837 C C . ILE A 1 101 ? -12.509 6.942 -7.901 1.00 84.81 101 ILE A C 1
ATOM 839 O O . ILE A 1 101 ? -12.869 5.829 -7.502 1.00 84.81 101 ILE A O 1
ATOM 843 N N . PHE A 1 102 ? -12.576 8.026 -7.153 1.00 75.19 102 PHE A N 1
ATOM 844 C CA . PHE A 1 102 ? -13.147 8.097 -5.830 1.00 75.19 102 PHE A CA 1
ATOM 845 C C . PHE A 1 102 ? -13.898 9.414 -5.789 1.00 75.19 102 PHE A C 1
ATOM 847 O O . PHE A 1 102 ? -13.293 10.462 -6.052 1.00 75.19 102 PHE A O 1
ATOM 854 N N . ASP A 1 103 ? -15.203 9.335 -5.543 1.00 66.38 103 ASP A N 1
ATOM 855 C CA . ASP A 1 103 ? -16.036 10.508 -5.332 1.00 66.38 103 ASP A CA 1
ATOM 856 C C . ASP A 1 103 ? -15.812 10.990 -3.890 1.00 66.38 103 ASP A C 1
ATOM 858 O O . ASP A 1 103 ? -16.282 10.344 -2.952 1.00 66.38 103 ASP A O 1
ATOM 862 N N . PRO A 1 104 ? -15.069 12.092 -3.685 1.00 56.47 104 PRO A N 1
ATOM 863 C CA . PRO A 1 104 ? -14.846 12.628 -2.350 1.00 56.47 104 PRO A CA 1
ATOM 864 C C . PRO A 1 104 ? -16.131 13.225 -1.754 1.00 56.47 104 PRO A C 1
ATOM 866 O O . PRO A 1 104 ? -16.189 13.413 -0.543 1.00 56.47 104 PRO A O 1
ATOM 869 N N . ASN A 1 105 ? -17.159 13.474 -2.580 1.00 50.75 105 ASN A N 1
ATOM 870 C CA . ASN A 1 105 ? -18.478 13.955 -2.168 1.00 50.75 105 ASN A CA 1
ATOM 871 C C . ASN A 1 105 ? -19.438 12.812 -1.798 1.00 50.75 105 ASN A C 1
ATOM 873 O O . ASN A 1 105 ? -20.577 13.071 -1.396 1.00 50.75 105 ASN A O 1
ATOM 877 N N . LEU A 1 106 ? -19.008 11.544 -1.900 1.00 50.12 106 LEU A N 1
ATOM 878 C CA . LEU A 1 106 ? -19.768 10.422 -1.357 1.00 50.12 106 LEU A CA 1
ATOM 879 C C . LEU A 1 106 ? -20.026 10.680 0.131 1.00 50.12 106 LEU A C 1
ATOM 881 O O . LEU A 1 106 ? -19.099 10.931 0.895 1.00 50.12 106 LEU A O 1
ATOM 885 N N . LYS A 1 107 ? -21.291 10.528 0.545 1.00 44.28 107 LYS A N 1
ATOM 886 C CA . LYS A 1 107 ? -21.841 10.623 1.919 1.00 44.28 107 LYS A CA 1
ATOM 887 C C . LYS A 1 107 ? -21.131 9.775 3.001 1.00 44.28 107 LYS A C 1
ATOM 889 O O . LYS A 1 107 ? -21.654 9.617 4.104 1.00 44.28 107 LYS A O 1
ATOM 894 N N . TYR A 1 108 ? -19.970 9.191 2.726 1.00 53.69 108 TYR A N 1
ATOM 895 C CA . TYR A 1 108 ? -19.059 8.668 3.733 1.00 53.69 108 TYR A CA 1
ATOM 896 C C . TYR A 1 108 ? -18.247 9.832 4.274 1.00 53.69 108 TYR A C 1
ATOM 898 O O . TYR A 1 108 ? -17.113 10.063 3.874 1.00 53.69 108 TYR A O 1
ATOM 906 N N . LEU A 1 109 ? -18.852 10.581 5.188 1.00 63.72 109 LEU A N 1
ATOM 907 C CA . LEU A 1 109 ? -18.092 11.530 5.977 1.00 63.72 109 LEU A CA 1
ATOM 908 C C . LEU A 1 109 ? -16.927 10.775 6.633 1.00 63.72 109 LEU A C 1
ATOM 910 O O . LEU A 1 109 ? -17.100 9.615 7.030 1.00 63.72 109 LEU A O 1
ATOM 914 N N . ALA A 1 110 ? -15.769 11.421 6.760 1.00 67.81 110 ALA A N 1
ATOM 915 C CA . ALA A 1 110 ? -14.555 10.879 7.368 1.00 67.81 110 ALA A CA 1
ATOM 916 C C . ALA A 1 110 ? -14.716 10.540 8.873 1.00 67.81 110 ALA A C 1
ATOM 918 O O . ALA A 1 110 ? -13.750 10.543 9.623 1.00 67.81 110 ALA A O 1
ATOM 919 N N . TYR A 1 111 ? -15.926 10.236 9.341 1.00 76.62 111 TYR A N 1
ATOM 920 C CA . TYR A 1 111 ? -16.294 9.964 10.718 1.00 76.62 111 TYR A CA 1
ATOM 921 C C . TYR A 1 111 ? -16.362 8.469 11.029 1.00 76.62 111 TYR A C 1
ATOM 923 O O . TYR A 1 111 ? -16.597 7.604 10.179 1.00 76.62 111 TYR A O 1
ATOM 931 N N . GLY A 1 112 ? -16.205 8.182 12.319 1.00 86.56 112 GLY A N 1
ATOM 932 C CA . GLY A 1 112 ? -16.263 6.840 12.877 1.00 86.56 112 GLY A CA 1
ATOM 933 C C . GLY A 1 112 ? -14.981 6.035 12.669 1.00 86.56 112 GLY A C 1
ATOM 934 O O . GLY A 1 112 ? -14.276 6.164 11.670 1.00 86.56 112 GLY A O 1
ATOM 935 N N . TYR A 1 113 ? -14.729 5.130 13.611 1.00 91.88 113 TYR A N 1
ATOM 936 C CA . TYR A 1 113 ? -13.522 4.301 13.723 1.00 91.88 113 TYR A CA 1
ATOM 937 C C . TYR A 1 113 ? -13.359 3.226 12.632 1.00 91.88 113 TYR A C 1
ATOM 939 O O . TYR A 1 113 ? -12.605 2.277 12.805 1.00 91.88 113 TYR A O 1
ATOM 947 N N . VAL A 1 114 ? -14.101 3.299 11.529 1.00 92.75 114 VAL A N 1
ATOM 948 C CA . VAL A 1 114 ? -13.985 2.350 10.408 1.00 92.75 114 VAL A CA 1
ATOM 949 C C . VAL A 1 114 ? -14.026 3.117 9.100 1.00 92.75 114 VAL A C 1
ATOM 951 O O . VAL A 1 114 ? -13.071 3.091 8.332 1.00 92.75 114 VAL A O 1
ATOM 954 N N . LYS A 1 115 ? -15.127 3.837 8.858 1.00 90.88 115 LYS A N 1
ATOM 955 C CA . LYS A 1 115 ? -15.341 4.566 7.605 1.00 90.88 115 LYS A CA 1
ATOM 956 C C . LYS A 1 115 ? -14.352 5.716 7.436 1.00 90.88 115 LYS A C 1
ATOM 958 O O . LYS A 1 115 ? -13.825 5.863 6.342 1.00 90.88 115 LYS A O 1
ATOM 963 N N . GLY A 1 116 ? -14.056 6.464 8.500 1.00 92.31 116 GLY A N 1
ATOM 964 C CA . GLY A 1 116 ? -13.094 7.565 8.459 1.00 92.31 116 GLY A CA 1
ATOM 965 C C . GLY A 1 116 ? -11.693 7.151 7.999 1.00 92.31 116 GLY A C 1
ATOM 966 O O . GLY A 1 116 ? -11.225 7.660 6.985 1.00 92.31 116 GLY A O 1
ATOM 967 N N . PRO A 1 117 ? -11.036 6.194 8.672 1.00 95.38 117 PRO A N 1
ATOM 968 C CA . PRO A 1 117 ? -9.726 5.699 8.254 1.00 95.38 117 PRO A CA 1
ATOM 969 C C . PRO A 1 117 ? -9.705 5.138 6.832 1.00 95.38 117 PRO A C 1
ATOM 971 O O . PRO A 1 117 ? -8.776 5.413 6.081 1.00 95.38 117 PRO A O 1
ATOM 974 N N . ILE A 1 118 ? -10.733 4.375 6.440 1.00 94.50 118 ILE A N 1
ATOM 975 C CA . ILE A 1 118 ? -10.849 3.864 5.067 1.00 94.50 118 ILE A CA 1
ATOM 976 C C . ILE A 1 118 ? -10.928 5.031 4.082 1.00 94.50 118 ILE A C 1
ATOM 978 O O . ILE A 1 118 ? -10.220 5.027 3.084 1.00 94.50 118 ILE A O 1
ATOM 982 N N . TRP A 1 119 ? -11.747 6.041 4.370 1.00 93.31 119 TRP A N 1
ATOM 983 C CA . TRP A 1 119 ? -11.887 7.224 3.526 1.00 93.31 119 TRP A CA 1
ATOM 984 C C . TRP A 1 119 ? -10.549 7.956 3.355 1.00 93.31 119 TRP A C 1
ATOM 986 O O . TRP A 1 119 ? -10.153 8.216 2.223 1.00 93.31 119 TRP A O 1
ATOM 996 N N . VAL A 1 120 ? -9.805 8.192 4.443 1.00 93.81 120 VAL A N 1
ATOM 997 C CA . VAL A 1 120 ? -8.477 8.837 4.391 1.00 93.81 120 VAL A CA 1
ATOM 998 C C . VAL A 1 120 ? -7.490 8.006 3.563 1.00 93.81 120 VAL A C 1
ATOM 1000 O O . VAL A 1 120 ? -6.797 8.553 2.708 1.00 93.81 120 VAL A O 1
ATOM 1003 N N . ALA A 1 121 ? -7.476 6.676 3.727 1.00 95.56 121 ALA A N 1
ATOM 1004 C CA . ALA A 1 121 ? -6.641 5.796 2.904 1.00 95.56 121 ALA A CA 1
ATOM 1005 C C . ALA A 1 121 ? -6.978 5.918 1.410 1.00 95.56 121 ALA A C 1
ATOM 1007 O O . ALA A 1 121 ? -6.082 5.994 0.571 1.00 95.56 121 ALA A O 1
ATOM 1008 N N . LEU A 1 122 ? -8.272 5.949 1.074 1.00 94.00 122 LEU A N 1
ATOM 1009 C CA . LEU A 1 122 ? -8.742 6.055 -0.306 1.00 94.00 122 LEU A CA 1
ATOM 1010 C C . LEU A 1 122 ? -8.419 7.414 -0.936 1.00 94.00 122 LEU A C 1
ATOM 1012 O O . LEU A 1 122 ? -8.127 7.454 -2.132 1.00 94.00 122 LEU A O 1
ATOM 1016 N N . VAL A 1 123 ? -8.428 8.499 -0.156 1.00 92.44 123 VAL A N 1
ATOM 1017 C CA . VAL A 1 123 ? -8.002 9.829 -0.619 1.00 92.44 123 VAL A CA 1
ATOM 1018 C C . VAL A 1 123 ? -6.528 9.816 -1.015 1.00 92.44 123 VAL A C 1
ATOM 1020 O O . VAL A 1 123 ? -6.227 10.138 -2.164 1.00 92.44 123 VAL A O 1
ATOM 1023 N N . HIS A 1 124 ? -5.627 9.365 -0.136 1.00 94.44 124 HIS A N 1
ATOM 1024 C CA . HIS A 1 124 ? -4.199 9.307 -0.472 1.00 94.44 124 HIS A CA 1
ATOM 1025 C C . HIS A 1 124 ? -3.927 8.377 -1.651 1.00 94.44 124 HIS A C 1
ATOM 1027 O O . HIS A 1 124 ? -3.235 8.756 -2.588 1.00 94.44 124 HIS A O 1
ATOM 1033 N N . VAL A 1 125 ? -4.526 7.184 -1.673 1.00 95.19 125 VAL A N 1
ATOM 1034 C CA . VAL A 1 125 ? -4.334 6.220 -2.770 1.00 95.19 125 VAL A CA 1
ATOM 1035 C C . VAL A 1 125 ? -4.816 6.773 -4.111 1.00 95.19 125 VAL A C 1
ATOM 1037 O O . VAL A 1 125 ? -4.152 6.571 -5.126 1.00 95.19 125 VAL A O 1
ATOM 1040 N N . LYS A 1 126 ? -5.938 7.502 -4.135 1.00 93.44 126 LYS A N 1
ATOM 1041 C CA . LYS A 1 126 ? -6.408 8.201 -5.339 1.00 93.44 126 LYS A CA 1
ATOM 1042 C C . LYS A 1 126 ? -5.382 9.235 -5.807 1.00 93.44 126 LYS A C 1
ATOM 1044 O O . LYS A 1 126 ? -5.103 9.311 -7.001 1.00 93.44 126 LYS A O 1
ATOM 1049 N N . MET A 1 127 ? -4.851 10.041 -4.889 1.00 92.38 127 MET A N 1
ATOM 1050 C CA . MET A 1 127 ? -3.875 11.081 -5.221 1.00 92.38 127 MET A CA 1
ATOM 1051 C C . MET A 1 127 ? -2.556 10.480 -5.719 1.00 92.38 127 MET A C 1
ATOM 1053 O O . MET A 1 127 ? -2.021 10.965 -6.715 1.00 92.38 127 MET A O 1
ATOM 1057 N N . ILE A 1 128 ? -2.094 9.388 -5.104 1.00 94.50 128 ILE A N 1
ATOM 1058 C CA . ILE A 1 128 ? -0.925 8.609 -5.541 1.00 94.50 128 ILE A CA 1
ATOM 1059 C C . ILE A 1 128 ? -1.149 8.059 -6.952 1.00 94.50 128 ILE A C 1
ATOM 1061 O O . ILE A 1 128 ? -0.334 8.320 -7.829 1.00 94.50 128 ILE A O 1
ATOM 1065 N N . ASP A 1 129 ? -2.264 7.366 -7.214 1.00 94.81 129 ASP A N 1
ATOM 1066 C CA . ASP A 1 129 ? -2.579 6.827 -8.549 1.00 94.81 129 ASP A CA 1
ATOM 1067 C C . ASP A 1 129 ? -2.650 7.933 -9.613 1.00 94.81 129 ASP A C 1
ATOM 1069 O O . ASP A 1 129 ? -2.072 7.801 -10.692 1.00 94.81 129 ASP A O 1
ATOM 1073 N N . MET A 1 130 ? -3.303 9.056 -9.301 1.00 92.06 130 MET A N 1
ATOM 1074 C CA . MET A 1 130 ? -3.399 10.197 -10.212 1.00 92.06 130 MET A CA 1
ATOM 1075 C C . MET A 1 130 ? -2.021 10.775 -10.553 1.00 92.06 130 MET A C 1
ATOM 1077 O O . MET A 1 130 ? -1.749 11.048 -11.722 1.00 92.06 130 MET A O 1
ATOM 1081 N N . LYS A 1 131 ? -1.176 11.008 -9.546 1.00 90.81 131 LYS A N 1
ATOM 1082 C CA . LYS A 1 131 ? 0.167 11.572 -9.723 1.00 90.81 131 LYS A CA 1
ATOM 1083 C C . LYS A 1 131 ? 1.088 10.591 -10.457 1.00 90.81 131 LYS A C 1
ATOM 1085 O O . LYS A 1 131 ? 1.787 11.008 -11.375 1.00 90.81 131 LYS A O 1
ATOM 1090 N N . TYR A 1 132 ? 1.002 9.299 -10.141 1.00 91.69 132 TYR A N 1
ATOM 1091 C CA . TYR A 1 132 ? 1.794 8.241 -10.773 1.00 91.69 132 TYR A CA 1
ATOM 1092 C C . TYR A 1 132 ? 1.501 8.156 -12.271 1.00 91.69 132 TYR A C 1
ATOM 1094 O O . TYR A 1 132 ? 2.406 8.231 -13.091 1.00 91.69 132 TYR A O 1
ATOM 1102 N N . ARG A 1 133 ? 0.220 8.129 -12.658 1.00 90.38 133 ARG A N 1
ATOM 1103 C CA . ARG A 1 133 ? -0.190 8.127 -14.077 1.00 90.38 133 ARG A CA 1
ATOM 1104 C C . ARG A 1 133 ? 0.235 9.373 -14.848 1.00 90.38 133 ARG A C 1
ATOM 1106 O O . ARG A 1 133 ? 0.330 9.325 -16.067 1.00 90.38 133 ARG A O 1
ATOM 1113 N N . LYS A 1 134 ? 0.437 10.495 -14.156 1.00 87.81 134 LYS A N 1
ATOM 1114 C CA . LYS A 1 134 ? 0.927 11.744 -14.751 1.00 87.81 134 LYS A CA 1
ATOM 1115 C C . LYS A 1 134 ? 2.456 11.811 -14.820 1.00 87.81 134 LYS A C 1
ATOM 1117 O O . LYS A 1 134 ? 2.967 12.794 -15.344 1.00 87.81 134 LYS A O 1
ATOM 1122 N N . GLY A 1 135 ? 3.173 10.822 -14.279 1.00 82.38 135 GLY A N 1
ATOM 1123 C CA . GLY A 1 135 ? 4.630 10.871 -14.147 1.00 82.38 135 GLY A CA 1
ATOM 1124 C C . GLY A 1 135 ? 5.096 12.006 -13.232 1.00 82.38 135 GLY A C 1
ATOM 1125 O O . GLY A 1 135 ? 6.117 12.627 -13.504 1.00 82.38 135 GLY A O 1
ATOM 1126 N N . SER A 1 136 ? 4.318 12.334 -12.195 1.00 81.25 136 SER A N 1
ATOM 1127 C CA . SER A 1 136 ? 4.682 13.349 -11.201 1.00 81.25 136 SER A CA 1
ATOM 1128 C C . SER A 1 136 ? 5.703 12.775 -10.222 1.00 81.25 136 SER A C 1
ATOM 1130 O O . SER A 1 136 ? 5.458 11.744 -9.602 1.00 81.25 136 SER A O 1
ATOM 1132 N N . ASP A 1 137 ? 6.794 13.492 -9.990 1.00 67.81 137 ASP A N 1
ATOM 1133 C CA . ASP A 1 137 ? 7.832 13.132 -9.019 1.00 67.81 137 ASP A CA 1
ATOM 1134 C C . ASP A 1 137 ? 7.390 13.296 -7.551 1.00 67.81 137 ASP A C 1
ATOM 1136 O O . ASP A 1 137 ? 7.911 12.594 -6.695 1.00 67.81 137 ASP A O 1
ATOM 1140 N N . LEU A 1 138 ? 6.374 14.126 -7.280 1.00 72.12 138 LEU A N 1
ATOM 1141 C CA . LEU A 1 138 ? 5.822 14.449 -5.947 1.00 72.12 138 LEU A CA 1
ATOM 1142 C C . LEU A 1 138 ? 4.751 13.473 -5.390 1.00 72.12 138 LEU A C 1
ATOM 1144 O O . LEU A 1 138 ? 3.686 13.897 -4.916 1.00 72.12 138 LEU A O 1
ATOM 1148 N N . LEU A 1 139 ? 4.986 12.158 -5.436 1.00 79.69 139 LEU A N 1
ATOM 1149 C CA . LEU A 1 139 ? 4.088 11.149 -4.833 1.00 79.69 139 LEU A CA 1
ATOM 1150 C C . LEU A 1 139 ? 4.102 11.120 -3.298 1.00 79.69 139 LEU A C 1
ATOM 1152 O O . LEU A 1 139 ? 3.182 10.600 -2.663 1.00 79.69 139 LEU A O 1
ATOM 1156 N N . GLN A 1 140 ? 5.160 11.634 -2.696 1.00 81.06 140 GLN A N 1
ATOM 1157 C CA . GLN A 1 140 ? 5.593 11.242 -1.365 1.00 81.06 140 GLN A CA 1
ATOM 1158 C C . GLN A 1 140 ? 4.815 11.944 -0.263 1.00 81.06 140 GLN A C 1
ATOM 1160 O O . GLN A 1 140 ? 4.576 11.331 0.775 1.00 81.06 140 GLN A O 1
ATOM 1165 N N . SER A 1 141 ? 4.306 13.152 -0.517 1.00 79.00 141 SER A N 1
ATOM 1166 C CA . SER A 1 141 ? 3.409 13.847 0.412 1.00 79.00 141 SER A CA 1
ATOM 1167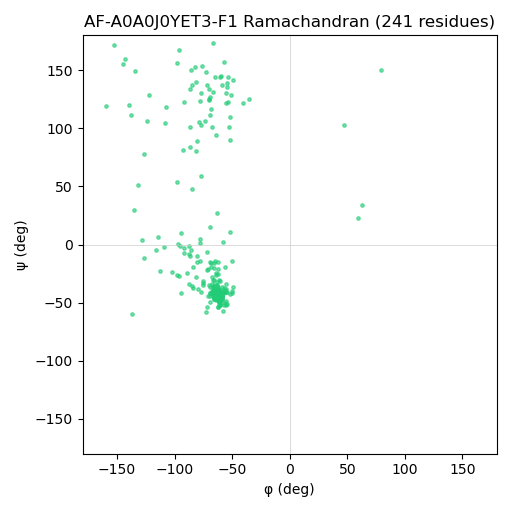 C C . SER A 1 141 ? 2.177 13.004 0.765 1.00 79.00 141 SER A C 1
ATOM 1169 O O . SER A 1 141 ? 1.754 12.943 1.918 1.00 79.00 141 SER A O 1
ATOM 1171 N N . GLU A 1 142 ? 1.638 12.275 -0.217 1.00 90.62 142 GLU A N 1
ATOM 1172 C CA . GLU A 1 142 ? 0.493 11.383 -0.024 1.00 90.62 142 GLU A CA 1
ATOM 1173 C C . GLU A 1 142 ? 0.883 10.090 0.698 1.00 90.62 142 GLU A C 1
ATOM 1175 O O . GLU A 1 142 ? 0.113 9.548 1.496 1.00 90.62 142 GLU A O 1
ATOM 1180 N N . LEU A 1 143 ? 2.095 9.590 0.439 1.00 95.06 143 LEU A N 1
ATOM 1181 C CA . LEU A 1 143 ? 2.631 8.424 1.137 1.00 95.06 143 LEU A CA 1
ATOM 1182 C C . LEU A 1 143 ? 2.835 8.699 2.624 1.00 95.06 143 LEU A C 1
ATOM 1184 O O . LEU A 1 143 ? 2.522 7.823 3.428 1.00 95.06 143 LEU A O 1
ATOM 1188 N N . VAL A 1 144 ? 3.298 9.895 3.005 1.00 96.38 144 VAL A N 1
ATOM 1189 C CA . VAL A 1 144 ? 3.432 10.290 4.418 1.00 96.38 144 VAL A CA 1
ATOM 1190 C C . VAL A 1 144 ? 2.093 10.108 5.137 1.00 96.38 144 VAL A C 1
ATOM 1192 O O . VAL A 1 144 ? 2.031 9.419 6.158 1.00 96.38 144 VAL A O 1
ATOM 1195 N N . GLY A 1 145 ? 1.008 10.660 4.586 1.00 95.69 145 GLY A N 1
ATOM 1196 C CA . GLY A 1 145 ? -0.328 10.558 5.181 1.00 95.69 145 GLY A CA 1
ATOM 1197 C C . GLY A 1 145 ? -0.795 9.109 5.322 1.00 95.69 145 GLY A C 1
ATOM 1198 O O . GLY A 1 145 ? -1.285 8.701 6.380 1.00 95.69 145 GLY A O 1
ATOM 1199 N N . LEU A 1 146 ? -0.544 8.282 4.302 1.00 97.25 146 LEU A N 1
ATOM 1200 C CA . LEU A 1 146 ? -0.893 6.861 4.322 1.00 97.25 146 LEU A CA 1
ATOM 1201 C C . LEU A 1 146 ? -0.065 6.057 5.346 1.00 97.25 146 LEU A C 1
ATOM 1203 O O . LEU A 1 146 ? -0.627 5.229 6.065 1.00 97.25 146 LEU A O 1
ATOM 1207 N N . VAL A 1 147 ? 1.239 6.320 5.477 1.00 98.06 147 VAL A N 1
ATOM 1208 C CA . VAL A 1 147 ? 2.109 5.703 6.500 1.00 98.06 147 VAL A CA 1
ATOM 1209 C C . VAL A 1 147 ? 1.620 6.058 7.903 1.00 98.06 147 VAL A C 1
ATOM 1211 O O . VAL A 1 147 ? 1.431 5.171 8.743 1.00 98.06 147 VAL A O 1
ATOM 1214 N N . LEU A 1 148 ? 1.369 7.344 8.157 1.00 97.56 148 LEU A N 1
ATOM 1215 C CA . LEU A 1 148 ? 0.889 7.828 9.451 1.00 97.56 148 LEU A CA 1
ATOM 1216 C C . LEU A 1 148 ? -0.480 7.242 9.799 1.00 97.56 148 LEU A C 1
ATOM 1218 O O . LEU A 1 148 ? -0.705 6.847 10.946 1.00 97.56 148 LEU A O 1
ATOM 1222 N N . LEU A 1 149 ? -1.371 7.120 8.814 1.00 97.81 149 LEU A N 1
ATOM 1223 C CA . LEU A 1 149 ? -2.675 6.494 8.989 1.00 97.81 149 LEU A CA 1
ATOM 1224 C C . LEU A 1 149 ? -2.530 5.032 9.413 1.00 97.81 149 LEU A C 1
ATOM 1226 O O . LEU A 1 149 ? -3.131 4.624 10.410 1.00 97.81 149 LEU A O 1
ATOM 1230 N N . VAL A 1 150 ? -1.738 4.242 8.682 1.00 98.25 150 VAL A N 1
ATOM 1231 C CA . VAL A 1 150 ? -1.554 2.815 8.984 1.00 98.25 150 VAL A CA 1
ATOM 1232 C C . VAL A 1 150 ? -0.947 2.639 10.372 1.00 98.25 150 VAL A C 1
ATOM 1234 O O . VAL A 1 150 ? -1.431 1.826 11.167 1.00 98.25 150 VAL A O 1
ATOM 1237 N N . ARG A 1 151 ? 0.047 3.458 10.718 1.00 97.69 151 ARG A N 1
ATOM 1238 C CA . ARG A 1 151 ? 0.625 3.488 12.062 1.00 97.69 151 ARG A CA 1
ATOM 1239 C C . ARG A 1 151 ? -0.411 3.817 13.135 1.00 97.69 151 ARG A C 1
ATOM 1241 O O . ARG A 1 151 ? -0.398 3.223 14.214 1.00 97.69 151 ARG A O 1
ATOM 1248 N N . HIS A 1 152 ? -1.302 4.768 12.862 1.00 97.50 152 HIS A N 1
ATOM 1249 C CA . HIS A 1 152 ? -2.332 5.221 13.796 1.00 97.50 152 HIS A CA 1
ATOM 1250 C C . HIS A 1 152 ? -3.363 4.132 14.102 1.00 97.50 152 HIS A C 1
ATOM 1252 O O . HIS A 1 152 ? -3.679 3.902 15.272 1.00 97.50 152 HIS A O 1
ATOM 1258 N N . ILE A 1 153 ? -3.840 3.426 13.071 1.00 97.12 153 ILE A N 1
ATOM 1259 C CA . ILE A 1 153 ? -4.854 2.364 13.204 1.00 97.12 153 ILE A CA 1
ATOM 1260 C C . ILE A 1 153 ? -4.277 1.020 13.667 1.00 97.12 153 ILE A C 1
ATOM 1262 O O . ILE A 1 153 ? -5.046 0.136 14.065 1.00 97.12 153 ILE A O 1
ATOM 1266 N N . THR A 1 154 ? -2.951 0.852 13.607 1.00 97.19 154 THR A N 1
ATOM 1267 C CA . THR A 1 154 ? -2.265 -0.373 14.025 1.00 97.19 154 THR A CA 1
ATOM 1268 C C . THR A 1 154 ? -2.157 -0.445 15.556 1.00 97.19 154 THR A C 1
ATOM 1270 O O . THR A 1 154 ? -1.554 0.437 16.178 1.00 97.19 154 THR A O 1
ATOM 1273 N N . PRO A 1 155 ? -2.669 -1.516 16.197 1.00 95.06 155 PRO A N 1
ATOM 1274 C CA . PRO A 1 155 ? -2.617 -1.666 17.652 1.00 95.06 155 PRO A CA 1
ATOM 1275 C C . PRO A 1 155 ? -1.183 -1.730 18.192 1.00 95.06 155 PRO A C 1
ATOM 1277 O O . PRO A 1 155 ? -0.792 -0.944 19.056 1.00 95.06 155 PRO A O 1
ATOM 1280 N N . LYS A 1 156 ? -0.358 -2.644 17.662 1.00 95.25 156 LYS A N 1
ATOM 1281 C CA . LYS A 1 156 ? 1.059 -2.752 18.033 1.00 95.25 156 LYS A CA 1
ATOM 1282 C C . LYS A 1 156 ? 1.927 -1.925 17.092 1.00 95.25 156 LYS A C 1
ATOM 1284 O O . LYS A 1 156 ? 2.560 -2.467 16.188 1.00 95.25 156 LYS A O 1
ATOM 1289 N N . LYS A 1 157 ? 2.001 -0.620 17.354 1.00 95.06 157 LYS A N 1
ATOM 1290 C CA . LYS A 1 157 ? 2.789 0.331 16.550 1.00 95.06 157 LYS A CA 1
ATOM 1291 C C . LYS A 1 157 ? 4.225 -0.128 16.306 1.00 95.06 157 LYS A C 1
ATOM 1293 O O . LYS A 1 157 ? 4.662 -0.084 15.176 1.00 95.06 157 LYS A O 1
ATOM 1298 N N . LYS A 1 158 ? 4.905 -0.691 17.314 1.00 96.19 158 LYS A N 1
ATOM 1299 C CA . LYS A 1 158 ? 6.282 -1.201 17.164 1.00 96.19 158 LYS A CA 1
ATOM 1300 C C . LYS A 1 158 ? 6.438 -2.258 16.063 1.00 96.19 158 LYS A C 1
ATOM 1302 O O . LYS A 1 158 ? 7.448 -2.254 15.382 1.00 96.19 158 LYS A O 1
ATOM 1307 N N . ALA A 1 159 ? 5.454 -3.144 15.882 1.00 96.44 159 ALA A N 1
ATOM 1308 C CA . ALA A 1 159 ? 5.518 -4.165 14.834 1.00 96.44 159 ALA A CA 1
ATOM 1309 C C . ALA A 1 159 ? 5.403 -3.534 13.438 1.00 96.44 159 ALA A C 1
ATOM 1311 O O . ALA A 1 159 ? 6.152 -3.894 12.536 1.00 96.44 159 ALA A O 1
ATOM 1312 N N . PHE A 1 160 ? 4.504 -2.556 13.287 1.00 97.81 160 PHE A N 1
ATOM 1313 C CA . PHE A 1 160 ? 4.414 -1.766 12.063 1.00 97.81 160 PHE A CA 1
ATOM 1314 C C . PHE A 1 160 ? 5.669 -0.919 11.837 1.00 97.81 160 PHE A C 1
ATOM 1316 O O . PHE A 1 160 ? 6.207 -0.942 10.742 1.00 97.81 160 PHE A O 1
ATOM 1323 N N . ASP A 1 161 ? 6.163 -0.228 12.866 1.00 97.88 161 ASP A N 1
ATOM 1324 C CA . ASP A 1 161 ? 7.347 0.629 12.789 1.00 97.88 161 ASP A CA 1
ATOM 1325 C C . ASP A 1 161 ? 8.570 -0.191 12.334 1.00 97.88 161 ASP A C 1
ATOM 1327 O O . ASP A 1 161 ? 9.261 0.210 11.405 1.00 97.88 161 ASP A O 1
ATOM 1331 N N . SER A 1 162 ? 8.799 -1.382 12.903 1.00 97.38 162 SER A N 1
ATOM 1332 C CA . SER A 1 162 ? 9.874 -2.282 12.458 1.00 97.38 162 SER A CA 1
ATOM 1333 C C . SER A 1 162 ? 9.691 -2.762 11.016 1.00 97.38 162 SER A C 1
ATOM 1335 O O . SER A 1 162 ? 10.642 -2.737 10.242 1.00 97.38 162 SER A O 1
ATOM 1337 N N . TRP A 1 163 ? 8.477 -3.169 10.634 1.00 98.12 163 TRP A N 1
ATOM 1338 C CA . TRP A 1 163 ? 8.173 -3.576 9.259 1.00 98.12 163 TRP A CA 1
ATOM 1339 C C . TRP A 1 163 ? 8.409 -2.447 8.254 1.00 98.12 163 TRP A C 1
ATOM 1341 O O . TRP A 1 163 ? 9.039 -2.656 7.217 1.00 98.12 163 TRP A O 1
ATOM 1351 N N . PHE A 1 164 ? 7.922 -1.251 8.577 1.00 98.31 164 PHE A N 1
ATOM 1352 C CA . PHE A 1 164 ? 8.018 -0.076 7.730 1.00 98.31 164 PHE A CA 1
ATOM 1353 C C . PHE A 1 164 ? 9.470 0.364 7.572 1.00 98.31 164 PHE A C 1
ATOM 1355 O O . PHE A 1 164 ? 9.911 0.570 6.448 1.00 98.31 164 PHE A O 1
ATOM 1362 N N . MET A 1 165 ? 10.234 0.437 8.666 1.00 97.56 165 MET A N 1
ATOM 1363 C CA . MET A 1 165 ? 11.645 0.826 8.614 1.00 97.56 165 MET A CA 1
ATOM 1364 C C . MET A 1 165 ? 12.493 -0.176 7.828 1.00 97.56 165 MET A C 1
ATOM 1366 O O . MET A 1 165 ? 13.326 0.246 7.033 1.00 97.56 165 MET A O 1
ATOM 1370 N N . ASN A 1 166 ? 12.255 -1.482 7.989 1.00 96.94 166 ASN A N 1
ATOM 1371 C CA . ASN A 1 166 ? 12.950 -2.503 7.200 1.00 96.94 166 ASN A CA 1
ATOM 1372 C C . ASN A 1 166 ? 12.596 -2.391 5.712 1.00 96.94 166 ASN A C 1
ATOM 1374 O O . ASN A 1 166 ? 13.489 -2.351 4.871 1.00 96.94 166 ASN A O 1
ATOM 1378 N N . SER A 1 167 ? 11.303 -2.254 5.396 1.00 97.81 167 SER A N 1
ATOM 1379 C CA . SER A 1 167 ? 10.844 -2.063 4.015 1.00 97.81 167 SER A CA 1
ATOM 1380 C C . SER A 1 167 ? 11.463 -0.807 3.404 1.00 97.81 167 SER A C 1
ATOM 1382 O O . SER A 1 167 ? 11.962 -0.844 2.289 1.00 97.81 167 SER A O 1
ATOM 1384 N N . LEU A 1 168 ? 11.478 0.306 4.139 1.00 96.81 168 LEU A N 1
ATOM 1385 C CA . LEU A 1 168 ? 12.028 1.575 3.673 1.00 96.81 168 LEU A CA 1
ATOM 1386 C C . LEU A 1 168 ? 13.545 1.502 3.463 1.00 96.81 168 LEU A C 1
ATOM 1388 O O . LEU A 1 168 ? 14.048 2.031 2.473 1.00 96.81 168 LEU A O 1
ATOM 1392 N N . PHE A 1 169 ? 14.269 0.825 4.354 1.00 96.25 169 PHE A N 1
ATOM 1393 C CA . PHE A 1 169 ? 15.703 0.585 4.204 1.00 96.25 169 PHE A CA 1
ATOM 1394 C C . PHE A 1 169 ? 16.009 -0.214 2.929 1.00 96.25 169 PHE A C 1
ATOM 1396 O O . PHE A 1 169 ? 16.846 0.197 2.128 1.00 96.25 169 PHE A O 1
ATOM 1403 N N . GLU A 1 170 ? 15.292 -1.312 2.690 1.00 96.56 170 GLU A N 1
ATOM 1404 C CA . GLU A 1 170 ? 15.486 -2.108 1.476 1.00 96.56 170 GLU A CA 1
ATOM 1405 C C . GLU A 1 170 ? 15.066 -1.344 0.217 1.00 96.56 170 GLU A C 1
ATOM 1407 O O . GLU A 1 170 ? 15.795 -1.349 -0.775 1.00 96.56 170 GLU A O 1
ATOM 1412 N N . LEU A 1 171 ? 13.933 -0.634 0.259 1.00 96.44 171 LEU A N 1
ATOM 1413 C CA . LEU A 1 171 ? 13.451 0.150 -0.876 1.00 96.44 171 LEU A CA 1
ATOM 1414 C C . LEU A 1 171 ? 14.434 1.259 -1.263 1.00 96.44 171 LEU A C 1
ATOM 1416 O O . LEU A 1 171 ? 14.732 1.424 -2.441 1.00 96.44 171 LEU A O 1
ATOM 1420 N N . THR A 1 172 ? 14.964 1.998 -0.286 1.00 93.94 172 THR A N 1
ATOM 1421 C CA . THR A 1 172 ? 15.939 3.071 -0.547 1.00 93.94 172 THR A CA 1
ATOM 1422 C C . THR A 1 172 ? 17.276 2.536 -1.057 1.00 93.94 172 THR A C 1
ATOM 1424 O O . THR A 1 172 ? 17.956 3.232 -1.807 1.00 93.94 172 THR A O 1
ATOM 1427 N N . SER A 1 173 ? 17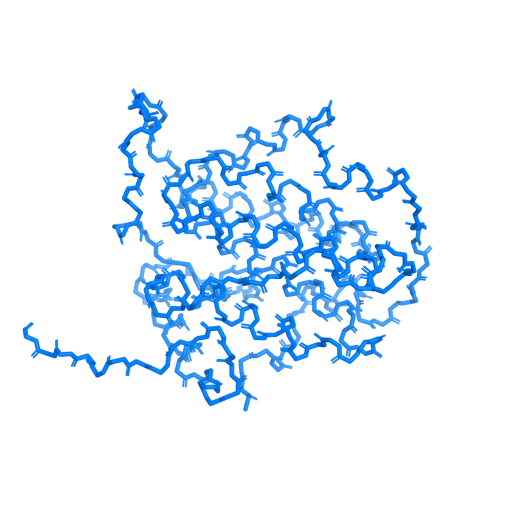.646 1.304 -0.697 1.00 94.00 173 SER A N 1
ATOM 1428 C CA . SER A 1 173 ? 18.863 0.662 -1.199 1.00 94.00 173 SER A CA 1
ATOM 1429 C C . SER A 1 173 ? 18.708 0.071 -2.602 1.00 94.00 173 SER A C 1
ATOM 1431 O O . SER A 1 173 ? 19.672 0.090 -3.363 1.00 94.00 173 SER A O 1
ATOM 1433 N N . LEU A 1 174 ? 17.556 -0.521 -2.923 1.00 95.06 174 LEU A N 1
ATOM 1434 C CA . LEU A 1 174 ? 17.348 -1.282 -4.164 1.00 95.06 174 LEU A CA 1
ATOM 1435 C C . LEU A 1 174 ? 16.654 -0.474 -5.262 1.00 95.06 174 LEU A C 1
ATOM 1437 O O . LEU A 1 174 ? 16.832 -0.771 -6.442 1.00 95.06 174 LEU A O 1
ATOM 1441 N N . PHE A 1 175 ? 15.861 0.526 -4.880 1.00 94.31 175 PHE A N 1
ATOM 1442 C CA . PHE A 1 175 ? 15.015 1.311 -5.780 1.00 94.31 175 PHE A CA 1
ATOM 1443 C C . PHE A 1 175 ? 15.169 2.821 -5.546 1.00 94.31 175 PHE A C 1
ATOM 1445 O O . PHE A 1 175 ? 14.164 3.521 -5.355 1.00 94.31 175 PHE A O 1
ATOM 1452 N N . PRO A 1 176 ? 16.410 3.343 -5.529 1.00 92.19 176 PRO A N 1
ATOM 1453 C CA . PRO A 1 176 ? 16.618 4.770 -5.385 1.00 92.19 176 PRO A CA 1
ATOM 1454 C C . PRO A 1 176 ? 16.049 5.512 -6.600 1.00 92.19 176 PRO A C 1
ATOM 1456 O O . PRO A 1 176 ? 16.134 5.040 -7.735 1.00 92.19 176 PRO A O 1
ATOM 1459 N N . LEU A 1 177 ? 15.495 6.696 -6.368 1.00 87.00 177 LEU A N 1
ATOM 1460 C CA . LEU A 1 177 ? 15.218 7.653 -7.430 1.00 87.00 177 LEU A CA 1
ATOM 1461 C C . LEU A 1 177 ? 16.562 8.184 -7.954 1.00 87.00 177 LEU A C 1
ATOM 1463 O O . LEU A 1 177 ? 17.289 8.872 -7.233 1.00 87.00 177 LEU A O 1
ATOM 1467 N N . GLU A 1 178 ? 16.927 7.835 -9.188 1.00 72.56 178 GLU A N 1
ATOM 1468 C CA . GLU A 1 178 ? 18.178 8.297 -9.793 1.00 72.56 178 GLU A CA 1
ATOM 1469 C C . GLU A 1 178 ? 18.121 9.814 -10.066 1.00 72.56 178 GLU A C 1
ATOM 1471 O O . GLU A 1 178 ? 17.314 10.282 -10.858 1.00 72.56 178 GLU A O 1
ATOM 1476 N N . ASN A 1 179 ? 19.002 10.571 -9.395 1.00 55.66 179 ASN A N 1
ATOM 1477 C CA . ASN A 1 179 ? 19.304 11.999 -9.574 1.00 55.66 179 ASN A CA 1
ATOM 1478 C C . ASN A 1 179 ? 18.117 12.987 -9.675 1.00 55.66 179 ASN A C 1
ATOM 1480 O O . ASN A 1 179 ? 17.634 13.303 -10.755 1.00 55.66 179 ASN A O 1
ATOM 1484 N N . HIS A 1 180 ? 17.858 13.712 -8.577 1.00 50.50 180 HIS A N 1
ATOM 1485 C CA . HIS A 1 180 ? 17.110 14.989 -8.543 1.00 50.50 180 HIS A CA 1
ATOM 1486 C C . HIS A 1 180 ? 17.702 16.126 -9.423 1.00 50.50 180 HIS A C 1
ATOM 1488 O O . HIS A 1 180 ? 17.238 17.264 -9.365 1.00 50.50 180 HIS A O 1
ATOM 1494 N N . GLN A 1 181 ? 18.787 15.881 -10.172 1.00 42.31 181 GLN A N 1
ATOM 1495 C CA . GLN A 1 181 ? 19.550 16.923 -10.876 1.00 42.31 181 GLN A CA 1
ATOM 1496 C C . GLN A 1 181 ? 18.971 17.309 -12.237 1.00 42.31 181 GLN A C 1
ATOM 1498 O O . GLN A 1 181 ? 19.261 18.399 -12.739 1.00 42.31 181 GLN A O 1
ATOM 1503 N N . THR A 1 182 ? 18.126 16.474 -12.834 1.00 46.34 182 THR A N 1
ATOM 1504 C CA . THR A 1 182 ? 17.275 16.932 -13.925 1.00 46.34 182 THR A CA 1
ATOM 1505 C C . THR A 1 182 ? 16.187 17.782 -13.301 1.00 46.34 182 THR A C 1
ATOM 1507 O O . THR A 1 182 ? 15.297 17.265 -12.640 1.00 46.34 182 THR A O 1
ATOM 1510 N N . LYS A 1 183 ? 16.280 19.107 -13.472 1.00 43.47 183 LYS A N 1
ATOM 1511 C CA . LYS A 1 183 ? 15.166 20.033 -13.250 1.00 43.47 183 LYS A CA 1
ATOM 1512 C C . LYS A 1 183 ? 13.976 19.511 -14.056 1.00 43.47 183 LYS A C 1
ATOM 1514 O O . LYS A 1 183 ? 13.857 19.829 -15.239 1.00 43.47 183 LYS A O 1
ATOM 1519 N N . HIS A 1 184 ? 13.152 18.662 -13.451 1.00 49.69 184 HIS A N 1
ATOM 1520 C CA . HIS A 1 184 ? 11.929 18.186 -14.062 1.00 49.69 184 HIS A CA 1
ATOM 1521 C C . HIS A 1 184 ? 11.021 19.404 -14.145 1.00 49.69 184 HIS A C 1
ATOM 1523 O O . HIS A 1 184 ? 10.490 19.904 -13.159 1.00 49.69 184 HIS A O 1
ATOM 1529 N N . SER A 1 185 ? 10.966 19.976 -15.341 1.00 49.47 185 SER A N 1
ATOM 1530 C CA . SER A 1 185 ? 9.944 20.940 -15.698 1.00 49.47 185 SER A CA 1
ATOM 1531 C C . SER A 1 185 ? 8.593 20.252 -15.529 1.00 49.47 185 SER A C 1
ATOM 1533 O O . SER A 1 185 ? 8.436 19.124 -16.001 1.00 49.47 185 SER A O 1
ATOM 1535 N N . GLU A 1 186 ? 7.605 20.940 -14.947 1.00 53.47 186 GLU A N 1
ATOM 1536 C CA . GLU A 1 186 ? 6.197 20.502 -14.918 1.00 53.47 186 GLU A CA 1
ATOM 1537 C C . GLU A 1 186 ? 5.665 20.105 -16.318 1.00 53.47 186 GLU A C 1
ATOM 1539 O O . GLU A 1 186 ? 4.618 19.472 -16.434 1.00 53.47 186 GLU A O 1
ATOM 1544 N N . MET A 1 187 ? 6.383 20.464 -17.392 1.00 55.78 187 MET A N 1
ATOM 1545 C CA . MET A 1 187 ? 6.044 20.173 -18.786 1.00 55.78 187 MET A CA 1
ATOM 1546 C C . MET A 1 187 ? 6.532 18.815 -19.316 1.00 55.78 187 MET A C 1
ATOM 1548 O O . MET A 1 187 ? 6.121 18.433 -20.410 1.00 55.78 187 MET A O 1
ATOM 1552 N N . THR A 1 188 ? 7.385 18.078 -18.598 1.00 65.50 188 THR A N 1
ATOM 1553 C CA . THR A 1 188 ? 7.890 16.763 -19.046 1.00 65.50 188 THR A CA 1
ATOM 1554 C C . THR A 1 188 ? 7.597 15.686 -18.005 1.00 65.50 188 THR A C 1
ATOM 1556 O O . THR A 1 188 ? 8.275 15.661 -16.977 1.00 65.50 188 THR A O 1
ATOM 1559 N N . PRO A 1 189 ? 6.619 14.794 -18.264 1.00 73.75 189 PRO A N 1
ATOM 1560 C CA . PRO A 1 189 ? 6.335 13.650 -17.404 1.00 73.75 189 PRO A CA 1
ATOM 1561 C C . PRO A 1 189 ? 7.580 12.790 -17.178 1.00 73.75 189 PRO A C 1
ATOM 1563 O O . PRO A 1 189 ? 8.335 12.532 -18.118 1.00 73.75 189 PRO A O 1
ATOM 1566 N N . TYR A 1 190 ? 7.779 12.322 -15.947 1.00 77.31 190 TYR A N 1
ATOM 1567 C CA . TYR A 1 190 ? 8.818 11.348 -15.634 1.00 77.31 190 TYR A CA 1
ATOM 1568 C C . TYR A 1 190 ? 8.463 9.982 -16.240 1.00 77.31 190 TYR A C 1
ATOM 1570 O O . TYR A 1 190 ? 7.391 9.436 -15.965 1.00 77.31 190 TYR A O 1
ATOM 1578 N N . ASP A 1 191 ? 9.361 9.422 -17.054 1.00 79.75 191 ASP A N 1
ATOM 1579 C CA . ASP A 1 191 ? 9.206 8.082 -17.619 1.00 79.75 191 ASP A CA 1
ATOM 1580 C C . ASP A 1 191 ? 9.749 7.023 -16.649 1.00 79.75 191 ASP A C 1
ATOM 1582 O O . ASP A 1 191 ? 10.952 6.789 -16.553 1.00 79.75 191 ASP A O 1
ATOM 1586 N N . PHE A 1 192 ? 8.836 6.364 -15.938 1.00 82.62 192 PHE A N 1
ATOM 1587 C CA . PHE A 1 192 ? 9.133 5.282 -14.997 1.00 82.62 192 PHE A CA 1
ATOM 1588 C C . PHE A 1 192 ? 9.018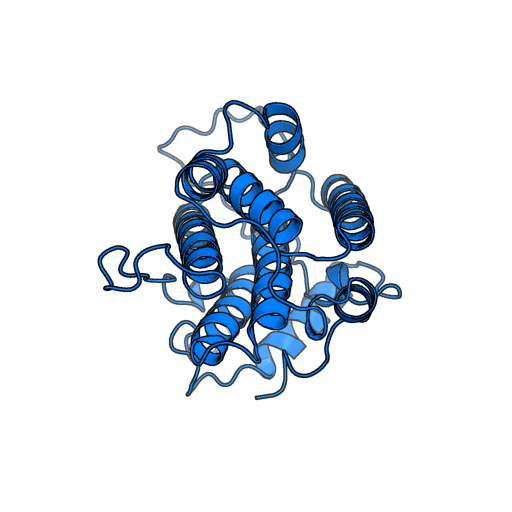 3.882 -15.628 1.00 82.62 192 PHE A C 1
ATOM 1590 O O . PHE A 1 192 ? 9.019 2.872 -14.917 1.00 82.62 192 PHE A O 1
ATOM 1597 N N . THR A 1 193 ? 8.868 3.762 -16.952 1.00 83.00 193 THR A N 1
ATOM 1598 C CA . THR A 1 193 ? 8.652 2.455 -17.605 1.00 83.00 193 THR A CA 1
ATOM 1599 C C . THR A 1 193 ? 9.839 1.511 -17.420 1.00 83.00 193 THR A C 1
ATOM 1601 O O . THR A 1 193 ? 9.635 0.314 -17.183 1.00 83.00 193 THR A O 1
ATOM 1604 N N . THR A 1 194 ? 11.056 2.058 -17.424 1.00 86.06 194 THR A N 1
ATOM 1605 C CA . THR A 1 194 ? 12.328 1.340 -17.253 1.00 86.06 194 THR A CA 1
ATOM 1606 C C . THR A 1 194 ? 12.642 0.978 -15.803 1.00 86.06 194 THR A C 1
ATOM 1608 O O . THR A 1 194 ? 13.498 0.125 -15.570 1.00 86.06 194 THR A O 1
ATOM 1611 N N . GLU A 1 195 ? 11.934 1.557 -14.825 1.00 90.81 195 GLU A N 1
ATOM 1612 C CA . GLU A 1 195 ? 12.159 1.247 -13.416 1.00 90.81 195 GLU A CA 1
ATOM 1613 C C . GLU A 1 195 ? 11.915 -0.249 -13.129 1.00 90.81 195 GLU A C 1
ATOM 1615 O O . GLU A 1 195 ? 10.992 -0.862 -13.693 1.00 90.81 195 GLU A O 1
ATOM 1620 N N . PRO A 1 196 ? 12.693 -0.859 -12.222 1.00 92.88 196 PRO A N 1
ATOM 1621 C CA . PRO A 1 196 ? 12.460 -2.230 -11.781 1.00 92.88 196 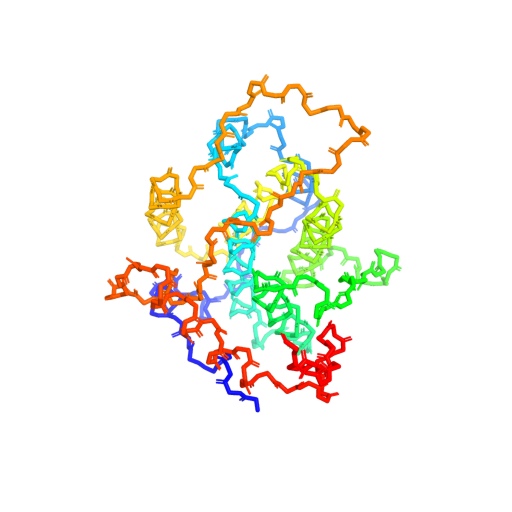PRO A CA 1
ATOM 1622 C C . PRO A 1 196 ? 11.073 -2.393 -11.150 1.00 92.88 196 PRO A C 1
ATOM 1624 O O . PRO A 1 196 ? 10.557 -1.500 -10.476 1.00 92.88 196 PRO A O 1
ATOM 1627 N N . VAL A 1 197 ? 10.458 -3.559 -11.353 1.00 94.00 197 VAL A N 1
ATOM 1628 C CA . VAL A 1 197 ? 9.154 -3.860 -10.747 1.00 94.00 197 VAL A CA 1
ATOM 1629 C C . VAL A 1 197 ? 9.314 -4.421 -9.341 1.00 94.00 197 VAL A C 1
ATOM 1631 O O . VAL A 1 197 ? 10.265 -5.146 -9.038 1.00 94.00 197 VAL A O 1
ATOM 1634 N N . ILE A 1 198 ? 8.323 -4.159 -8.497 1.00 96.75 198 ILE A N 1
ATOM 1635 C CA . ILE A 1 198 ? 8.276 -4.637 -7.117 1.00 96.75 198 ILE A CA 1
ATOM 1636 C C . ILE A 1 198 ? 7.001 -5.455 -6.939 1.00 96.75 198 ILE A C 1
ATOM 1638 O O . ILE A 1 198 ? 5.908 -5.013 -7.289 1.00 96.75 198 ILE A O 1
ATOM 1642 N N . CYS A 1 199 ? 7.150 -6.667 -6.417 1.00 96.88 199 CYS A N 1
ATOM 1643 C CA . CYS A 1 199 ? 6.044 -7.570 -6.125 1.00 96.88 199 CYS A CA 1
ATOM 1644 C C . CYS A 1 199 ? 5.609 -7.477 -4.660 1.00 96.88 199 CYS A C 1
ATOM 1646 O O . CYS A 1 199 ? 6.300 -6.929 -3.801 1.00 96.88 199 CYS A O 1
ATOM 1648 N N . ARG A 1 200 ? 4.452 -8.065 -4.364 1.00 96.81 200 ARG A N 1
ATOM 1649 C CA . ARG A 1 200 ? 3.869 -8.100 -3.023 1.00 96.81 200 ARG A CA 1
ATOM 1650 C C . ARG A 1 200 ? 4.745 -8.851 -2.016 1.00 96.81 200 ARG A C 1
ATOM 1652 O O . ARG A 1 200 ? 4.818 -8.474 -0.846 1.00 96.81 200 ARG A O 1
ATOM 1659 N N . GLU A 1 201 ? 5.399 -9.917 -2.458 1.00 96.56 201 GLU A N 1
ATOM 1660 C CA . GLU A 1 201 ? 6.240 -10.799 -1.649 1.00 96.56 201 GLU A CA 1
ATOM 1661 C C . GLU A 1 201 ? 7.415 -10.045 -1.030 1.00 96.56 201 GLU A C 1
ATOM 1663 O O . GLU A 1 201 ? 7.770 -10.349 0.104 1.00 96.56 201 GLU A O 1
ATOM 1668 N N . PHE A 1 202 ? 7.931 -9.017 -1.710 1.00 97.69 202 PHE A N 1
ATOM 1669 C CA . PHE A 1 202 ? 8.962 -8.120 -1.185 1.00 97.69 202 P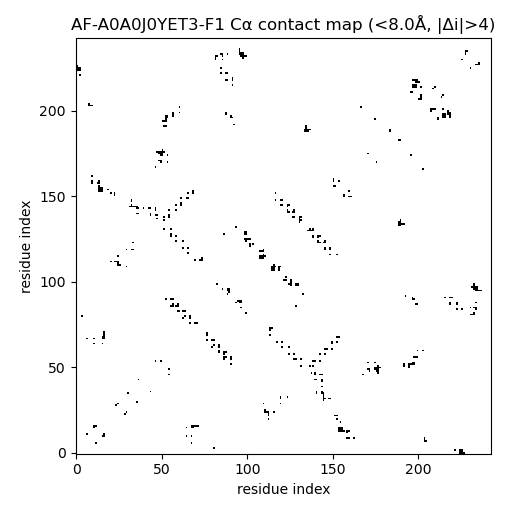HE A CA 1
ATOM 1670 C C . PHE A 1 202 ? 8.612 -7.571 0.209 1.00 97.69 202 PHE A C 1
ATOM 1672 O O . PHE A 1 202 ? 9.460 -7.519 1.089 1.00 97.69 202 PHE A O 1
ATOM 1679 N N . PHE A 1 203 ? 7.344 -7.223 0.445 1.00 97.81 203 PHE A N 1
ATOM 1680 C CA . PHE A 1 203 ? 6.909 -6.611 1.705 1.00 97.81 203 PHE A CA 1
ATOM 1681 C C . PHE A 1 203 ? 6.484 -7.612 2.778 1.00 97.81 203 PHE A C 1
ATOM 1683 O O . PHE A 1 203 ? 6.444 -7.275 3.963 1.00 97.81 203 PHE A O 1
ATOM 1690 N N . PHE A 1 204 ? 6.059 -8.811 2.377 1.00 96.56 204 PHE A N 1
ATOM 1691 C CA . PHE A 1 204 ? 5.293 -9.706 3.250 1.00 96.56 204 PHE A CA 1
ATOM 1692 C C . PHE A 1 204 ? 5.871 -11.113 3.380 1.00 96.56 204 PHE A C 1
ATOM 1694 O O . PHE A 1 204 ? 5.421 -11.864 4.249 1.00 96.56 204 PHE A O 1
ATOM 1701 N N . ASN A 1 205 ? 6.845 -11.479 2.550 1.00 94.94 205 ASN A N 1
ATOM 1702 C CA . ASN A 1 205 ? 7.556 -12.744 2.646 1.00 94.94 205 ASN A CA 1
ATOM 1703 C C . ASN A 1 205 ? 8.992 -12.486 3.141 1.00 94.94 205 ASN A C 1
ATOM 1705 O O . ASN A 1 205 ? 9.832 -12.069 2.349 1.00 94.94 205 ASN A O 1
ATOM 1709 N N . PRO A 1 206 ? 9.313 -12.789 4.413 1.00 91.19 206 PRO A N 1
ATOM 1710 C CA . PRO A 1 206 ? 10.639 -12.522 4.982 1.00 91.19 206 PRO A CA 1
ATOM 1711 C C . PRO A 1 206 ? 11.768 -13.334 4.329 1.00 91.19 206 PRO A C 1
ATOM 1713 O O . PRO A 1 206 ? 12.938 -13.029 4.527 1.00 91.19 206 PRO A O 1
ATOM 1716 N N . ASN A 1 207 ? 11.432 -14.376 3.562 1.00 93.50 207 ASN A N 1
ATOM 1717 C CA . ASN A 1 207 ? 12.399 -15.192 2.829 1.00 93.50 207 ASN A CA 1
ATOM 1718 C C . ASN A 1 207 ? 12.533 -14.771 1.359 1.00 93.50 207 ASN A C 1
ATOM 1720 O O . ASN A 1 207 ? 13.271 -15.412 0.606 1.00 93.50 207 ASN A O 1
ATOM 1724 N N . PHE A 1 208 ? 11.792 -13.750 0.917 1.00 95.12 208 PHE A N 1
ATOM 1725 C CA . PHE A 1 208 ? 11.868 -13.276 -0.455 1.00 95.12 208 PHE A CA 1
ATOM 1726 C C . PHE A 1 208 ? 13.217 -12.601 -0.698 1.00 95.12 208 PHE A C 1
ATOM 1728 O O . PHE A 1 208 ? 13.617 -11.695 0.022 1.00 95.12 208 PHE A O 1
ATOM 1735 N N . LYS A 1 209 ? 13.921 -13.050 -1.738 1.00 95.31 209 LYS A N 1
ATOM 1736 C CA . LYS A 1 209 ? 15.159 -12.425 -2.199 1.00 95.31 209 LYS A CA 1
ATOM 1737 C C . LYS A 1 209 ? 14.877 -11.709 -3.505 1.00 95.31 209 LYS A C 1
ATOM 1739 O O . LYS A 1 209 ? 14.489 -12.340 -4.494 1.00 95.31 209 LYS A O 1
ATOM 1744 N N . TYR A 1 210 ? 15.067 -10.396 -3.493 1.00 96.56 210 TYR A N 1
ATOM 1745 C CA . TYR A 1 210 ? 14.829 -9.589 -4.674 1.00 96.56 210 TYR A CA 1
ATOM 1746 C C . TYR A 1 210 ? 15.831 -9.916 -5.789 1.00 96.56 210 TYR A C 1
ATOM 1748 O O . TYR A 1 210 ? 17.045 -9.939 -5.597 1.00 96.56 210 TYR A O 1
ATOM 1756 N N . SER A 1 211 ? 15.279 -10.133 -6.975 1.00 96.62 211 SER A N 1
ATOM 1757 C CA . SER A 1 211 ? 15.915 -9.959 -8.274 1.00 96.62 211 SER A CA 1
ATOM 1758 C C . SER A 1 211 ? 14.825 -9.465 -9.225 1.00 96.62 211 SER A C 1
ATOM 1760 O O . SER A 1 211 ? 13.644 -9.751 -8.999 1.00 96.62 211 SER A O 1
ATOM 1762 N N . ASP A 1 212 ? 15.184 -8.760 -10.297 1.00 94.31 212 ASP A N 1
ATOM 1763 C CA . ASP A 1 212 ? 14.187 -8.287 -11.268 1.00 94.31 212 ASP A CA 1
ATOM 1764 C C . ASP A 1 212 ? 13.351 -9.459 -11.830 1.00 94.31 212 ASP A C 1
ATOM 1766 O O . ASP A 1 212 ? 12.123 -9.388 -11.880 1.00 94.31 212 ASP A O 1
ATOM 1770 N N . ALA A 1 213 ? 13.991 -10.598 -12.119 1.00 95.88 213 ALA A N 1
ATOM 1771 C CA . ALA A 1 213 ? 13.318 -11.800 -12.610 1.00 95.88 213 ALA A CA 1
ATOM 1772 C C . ALA A 1 213 ? 12.327 -12.401 -11.594 1.00 95.88 213 ALA A C 1
ATOM 1774 O O . ALA A 1 213 ? 11.184 -12.690 -11.954 1.00 95.88 213 ALA A O 1
ATOM 1775 N N . THR A 1 214 ? 12.732 -12.574 -10.327 1.00 96.94 214 THR A N 1
ATOM 1776 C CA . THR A 1 214 ? 11.846 -13.132 -9.284 1.00 96.94 214 THR A CA 1
ATOM 1777 C C . THR A 1 214 ? 10.688 -12.194 -8.970 1.00 96.94 214 THR A C 1
ATOM 1779 O O . THR A 1 214 ? 9.561 -12.656 -8.798 1.00 96.94 214 THR A O 1
ATOM 1782 N N . SER A 1 215 ? 10.939 -10.883 -8.964 1.00 97.19 215 SER A N 1
ATOM 1783 C CA . SER A 1 215 ? 9.909 -9.869 -8.747 1.00 97.19 215 SER A CA 1
ATOM 1784 C C . SER A 1 215 ? 8.889 -9.839 -9.888 1.00 97.19 215 SER A C 1
ATOM 1786 O O . SER A 1 215 ? 7.686 -9.903 -9.637 1.00 97.19 215 SER A O 1
ATOM 1788 N N . ARG A 1 216 ? 9.336 -9.845 -11.155 1.00 96.31 216 ARG A N 1
ATOM 1789 C CA . ARG A 1 216 ? 8.442 -9.930 -12.328 1.00 96.31 216 ARG A CA 1
ATOM 1790 C C . ARG A 1 216 ? 7.604 -11.197 -12.324 1.00 96.31 216 ARG A C 1
ATOM 1792 O O . ARG A 1 216 ? 6.415 -11.131 -12.627 1.00 96.31 216 ARG A O 1
ATOM 1799 N N . LEU A 1 217 ? 8.211 -12.340 -12.006 1.00 96.25 217 LEU A N 1
ATOM 1800 C CA . LEU A 1 217 ? 7.505 -13.617 -11.952 1.00 96.25 217 LEU A CA 1
ATOM 1801 C C . LEU A 1 217 ? 6.382 -13.575 -10.908 1.00 96.25 217 LEU A C 1
ATOM 1803 O O . LEU A 1 217 ? 5.232 -13.845 -11.248 1.00 96.25 217 LEU A O 1
ATOM 1807 N N . ALA A 1 218 ? 6.704 -13.177 -9.674 1.00 96.00 218 ALA A N 1
ATOM 1808 C CA . ALA A 1 218 ? 5.738 -13.098 -8.581 1.00 96.00 218 ALA A CA 1
ATOM 1809 C C . ALA A 1 218 ? 4.628 -12.073 -8.865 1.00 96.00 218 ALA A C 1
ATOM 1811 O O . ALA A 1 218 ? 3.446 -12.350 -8.656 1.00 96.00 218 ALA A O 1
ATOM 1812 N N . LEU A 1 219 ? 4.981 -10.915 -9.433 1.00 95.81 219 LEU A N 1
ATOM 1813 C CA . LEU A 1 219 ? 4.008 -9.895 -9.819 1.00 95.81 219 LEU A CA 1
ATOM 1814 C C . LEU A 1 219 ? 3.047 -10.397 -10.906 1.00 95.81 219 LEU A C 1
ATOM 1816 O O . LEU A 1 219 ? 1.837 -10.206 -10.795 1.00 95.81 219 LEU A O 1
ATOM 1820 N N . ARG A 1 220 ? 3.553 -11.085 -11.934 1.00 94.69 220 ARG A N 1
ATOM 1821 C CA . ARG A 1 220 ? 2.717 -11.677 -12.991 1.00 94.69 220 ARG A CA 1
ATOM 1822 C C . ARG A 1 220 ? 1.822 -12.786 -12.466 1.00 94.69 220 ARG A C 1
ATOM 1824 O O . ARG A 1 220 ? 0.663 -12.865 -12.869 1.00 94.69 220 ARG A O 1
ATOM 1831 N N . GLU A 1 221 ? 2.330 -13.624 -11.566 1.00 94.38 221 GLU A N 1
ATOM 1832 C CA . GLU A 1 221 ? 1.525 -14.646 -10.898 1.00 94.38 221 GLU A CA 1
ATOM 1833 C C . GLU A 1 221 ? 0.386 -13.998 -10.104 1.00 94.38 221 GLU A C 1
ATOM 1835 O O . GLU A 1 221 ? -0.774 -14.393 -10.259 1.00 94.38 221 GLU A O 1
ATOM 1840 N N . PHE A 1 222 ? 0.680 -12.945 -9.337 1.00 94.56 222 PHE A N 1
ATOM 1841 C CA . PHE A 1 222 ? -0.335 -12.152 -8.652 1.00 94.56 222 PHE A CA 1
ATOM 1842 C C . PHE A 1 222 ? -1.363 -11.597 -9.651 1.00 94.56 222 PHE A C 1
ATOM 1844 O O . PHE A 1 222 ? -2.562 -11.832 -9.510 1.00 94.56 222 PHE A O 1
ATOM 1851 N N . ILE A 1 223 ? -0.929 -10.925 -10.717 1.00 93.75 223 ILE A N 1
ATOM 1852 C CA . ILE A 1 223 ? -1.831 -10.315 -11.708 1.00 93.75 223 ILE A CA 1
ATOM 1853 C C . ILE A 1 223 ? -2.710 -11.365 -12.402 1.00 93.75 223 ILE A C 1
ATOM 1855 O O . ILE A 1 223 ? -3.910 -11.146 -12.565 1.00 93.75 223 ILE A O 1
ATOM 1859 N N . SER A 1 224 ? -2.163 -12.536 -12.739 1.00 93.00 224 SER A N 1
ATOM 1860 C CA . SER A 1 224 ? -2.906 -13.633 -13.384 1.00 93.00 224 SER A CA 1
ATOM 1861 C C . SER A 1 224 ? -4.060 -14.188 -12.538 1.00 93.00 224 SER A C 1
ATOM 1863 O O . SER A 1 224 ? -4.996 -14.789 -13.062 1.00 93.00 224 SER A O 1
ATOM 1865 N N . ASN A 1 225 ? -4.008 -13.969 -11.225 1.00 93.25 225 ASN A N 1
ATOM 1866 C CA . ASN A 1 225 ? -4.994 -14.430 -10.255 1.00 93.25 225 ASN A CA 1
ATOM 1867 C C . ASN A 1 225 ? -6.065 -13.368 -9.916 1.00 93.25 225 ASN A C 1
ATOM 1869 O O . ASN A 1 225 ? -6.969 -13.657 -9.113 1.00 93.25 225 ASN A O 1
ATOM 1873 N N . ILE A 1 226 ? -5.976 -12.164 -10.503 1.00 92.56 226 ILE A N 1
ATOM 1874 C CA . ILE A 1 226 ? -6.982 -11.100 -10.371 1.00 92.56 226 ILE A CA 1
ATOM 1875 C C . ILE A 1 226 ? -8.251 -11.513 -11.124 1.00 92.56 226 ILE A C 1
ATOM 1877 O O . ILE A 1 226 ? -8.212 -11.958 -12.269 1.00 92.56 226 ILE A O 1
ATOM 1881 N N . ASP A 1 227 ? -9.405 -11.336 -10.483 1.00 92.25 227 ASP A N 1
ATOM 1882 C CA . ASP A 1 227 ? -10.705 -11.527 -11.127 1.00 92.25 227 ASP A CA 1
ATOM 1883 C C . ASP A 1 227 ? -11.054 -10.276 -11.949 1.00 92.25 227 ASP A C 1
ATOM 1885 O O . ASP A 1 227 ? -11.654 -9.331 -11.437 1.00 92.25 227 ASP A O 1
ATOM 1889 N N . LEU A 1 228 ? -10.640 -10.256 -13.219 1.00 90.19 228 LEU A N 1
ATOM 1890 C CA . LEU A 1 228 ? -10.808 -9.107 -14.124 1.00 90.19 228 LEU A CA 1
ATOM 1891 C C . LEU A 1 228 ? -12.278 -8.805 -14.463 1.00 90.19 228 LEU A C 1
ATOM 1893 O O . LEU A 1 228 ? -12.579 -7.718 -14.945 1.00 90.19 228 LEU A O 1
ATOM 1897 N N . ILE A 1 229 ? -13.199 -9.741 -14.200 1.00 89.88 229 ILE A N 1
ATOM 1898 C CA . ILE A 1 229 ? -14.642 -9.513 -14.361 1.00 89.88 229 ILE A CA 1
ATOM 1899 C C . ILE A 1 229 ? -15.167 -8.689 -13.181 1.00 89.88 229 ILE A C 1
ATOM 1901 O O . ILE A 1 229 ? -15.993 -7.795 -13.362 1.00 89.88 229 ILE A O 1
ATOM 1905 N N . LYS A 1 230 ? -14.694 -8.981 -11.964 1.00 91.19 230 LYS A N 1
ATOM 1906 C CA . LYS A 1 230 ? -15.126 -8.277 -10.747 1.00 91.19 230 LYS A CA 1
ATOM 1907 C C . LYS A 1 230 ? -14.363 -6.989 -10.484 1.00 91.19 230 LYS A C 1
ATOM 1909 O O . LYS A 1 230 ? -14.941 -6.051 -9.937 1.00 91.19 230 LYS A O 1
ATOM 1914 N N . ASN A 1 231 ? -13.071 -6.952 -10.797 1.00 92.56 231 ASN A N 1
ATOM 1915 C CA . ASN A 1 231 ? -12.231 -5.803 -10.508 1.00 92.56 231 ASN A CA 1
ATOM 1916 C C . ASN A 1 231 ? -12.499 -4.681 -11.514 1.00 92.56 231 ASN A C 1
ATOM 1918 O O . ASN A 1 231 ? -12.022 -4.712 -12.643 1.00 92.56 231 ASN A O 1
ATOM 1922 N N . LYS A 1 232 ? -13.244 -3.658 -11.084 1.00 92.25 232 LYS A N 1
ATOM 1923 C CA . LYS A 1 232 ? -13.660 -2.549 -11.959 1.00 92.25 232 LYS A CA 1
ATOM 1924 C C . LYS A 1 232 ? -12.512 -1.636 -12.404 1.00 92.25 232 LYS A C 1
ATOM 1926 O O . LYS A 1 232 ? -12.706 -0.846 -13.333 1.00 92.25 232 LYS A O 1
ATOM 1931 N N . PHE A 1 233 ? -11.364 -1.710 -11.728 1.00 94.50 233 PHE A N 1
ATOM 1932 C CA . PHE A 1 233 ? -10.189 -0.881 -11.990 1.00 94.50 233 PHE A CA 1
ATOM 1933 C C . PHE A 1 233 ? -9.172 -1.577 -12.891 1.00 94.50 233 PHE A C 1
ATOM 1935 O O . PHE A 1 233 ? -8.463 -0.889 -13.611 1.00 94.50 233 PHE A O 1
ATOM 1942 N N . CYS A 1 234 ? -9.102 -2.906 -12.911 1.00 92.31 234 CYS A N 1
ATOM 1943 C CA . CYS A 1 234 ? -8.250 -3.614 -13.864 1.00 92.31 234 CYS A CA 1
ATOM 1944 C C . CYS A 1 234 ? -8.945 -3.731 -15.225 1.00 92.31 234 CYS A C 1
ATOM 1946 O O . CYS A 1 234 ? -10.148 -3.973 -15.316 1.00 92.31 234 CYS A O 1
ATOM 1948 N N . LEU A 1 235 ? -8.188 -3.561 -16.302 1.00 89.44 235 LEU A N 1
ATOM 1949 C CA . LEU A 1 235 ? -8.653 -3.859 -17.648 1.00 89.44 235 LEU A CA 1
ATOM 1950 C C . LEU A 1 235 ? -8.400 -5.340 -17.928 1.00 89.44 235 LEU A C 1
ATOM 1952 O O . LEU A 1 235 ? -7.308 -5.854 -17.683 1.00 89.44 235 LEU A O 1
ATOM 1956 N N . ALA A 1 236 ? -9.403 -6.032 -18.474 1.00 69.56 236 ALA A N 1
ATOM 1957 C CA . ALA A 1 236 ? -9.132 -7.262 -19.201 1.00 69.56 236 ALA A CA 1
ATOM 1958 C C . ALA A 1 236 ? -8.110 -6.908 -20.283 1.00 69.56 236 ALA A C 1
ATOM 1960 O O . ALA A 1 236 ? -8.368 -5.976 -21.050 1.00 69.56 236 ALA A O 1
ATOM 1961 N N . LYS A 1 237 ? -6.939 -7.566 -20.282 1.00 61.69 237 LYS A N 1
ATOM 1962 C CA . LYS A 1 237 ? -5.894 -7.334 -21.287 1.00 61.69 237 LYS A CA 1
ATOM 1963 C C . LYS A 1 237 ? -6.570 -7.167 -22.651 1.00 61.69 237 LYS A C 1
ATOM 1965 O O . LYS A 1 237 ? -7.255 -8.085 -23.099 1.00 61.69 237 LYS A O 1
ATOM 1970 N N . LYS A 1 238 ? -6.353 -6.028 -23.322 1.00 44.59 238 LYS A N 1
ATOM 1971 C CA . LYS A 1 238 ? -6.291 -6.080 -24.785 1.00 44.59 238 LYS A CA 1
ATOM 1972 C C . LYS A 1 238 ? -5.243 -7.145 -25.060 1.00 44.59 238 LYS A C 1
ATOM 1974 O O . LYS A 1 238 ? -4.165 -7.068 -24.469 1.00 44.59 238 LYS A O 1
ATOM 1979 N N . GLU A 1 239 ? -5.619 -8.182 -25.801 1.00 36.69 239 GLU A N 1
ATOM 1980 C CA . GLU A 1 239 ? -4.726 -9.267 -26.194 1.00 36.69 239 GLU A CA 1
ATOM 1981 C C . GLU A 1 239 ? -3.334 -8.690 -26.445 1.00 36.69 239 GLU A C 1
ATOM 1983 O O . GLU A 1 239 ? -3.198 -7.693 -27.156 1.00 36.69 239 GLU A O 1
ATOM 1988 N N . LEU A 1 240 ? -2.328 -9.247 -25.765 1.00 37.56 240 LEU A N 1
ATOM 1989 C CA . LEU A 1 240 ? -0.936 -8.955 -26.064 1.00 37.56 240 LEU A CA 1
ATOM 1990 C C . LEU A 1 240 ? -0.778 -9.211 -27.560 1.00 37.56 240 LEU A C 1
ATOM 1992 O O . LEU A 1 240 ? -0.722 -10.367 -27.975 1.00 37.56 240 LEU A O 1
ATOM 1996 N N . ALA A 1 241 ? -0.767 -8.145 -28.357 1.00 28.53 241 ALA A N 1
ATOM 1997 C CA . ALA A 1 241 ? -0.312 -8.212 -29.723 1.00 28.53 241 ALA A CA 1
ATOM 1998 C C . ALA A 1 241 ? 1.167 -8.574 -29.618 1.00 28.53 241 ALA A C 1
ATOM 2000 O O . ALA A 1 241 ? 2.020 -7.733 -29.351 1.00 28.53 241 ALA A O 1
ATOM 2001 N N . THR A 1 242 ? 1.441 -9.869 -29.710 1.00 32.84 242 THR A N 1
ATOM 2002 C CA . THR A 1 242 ? 2.734 -10.380 -30.126 1.00 32.84 242 THR A CA 1
ATOM 2003 C C . THR A 1 242 ? 3.079 -9.699 -31.444 1.00 32.84 242 THR A C 1
ATOM 2005 O O . THR A 1 242 ? 2.426 -9.965 -32.455 1.00 32.84 242 THR A O 1
ATOM 2008 N N . ALA A 1 243 ? 4.067 -8.814 -31.406 1.00 32.62 243 ALA A N 1
ATOM 2009 C CA . ALA A 1 243 ? 4.835 -8.367 -32.555 1.00 32.62 243 ALA A CA 1
ATOM 2010 C C . ALA A 1 243 ? 6.309 -8.397 -32.149 1.00 32.62 243 ALA A C 1
ATOM 2012 O O . ALA A 1 243 ? 6.620 -7.848 -31.066 1.00 32.62 243 ALA A O 1
#

Secondary structure (DSSP, 8-state):
--GGGSPPHHHHHTTTTTS---S--SHHHHHHHHS-GGG-HHHHHHHTTB-HHHHHHHHHHHHHHHHHHHTTT-STHHHHHHHHHHHHHHHH-GGGB------TTSS--S-TTTHHHHHHHHHHHHHHHHHHHTT-S--HHHHHHHHHHHHHH-SSHHHHHHHHHHHHHHHHHHSB---TTS---TTS----TTSPP--THHHH-TT----HHHHHHHHHHHHHTS-TTT-SSBPP-------

Foldseek 3Di:
DPFLPDDFPLLVVLVLQPDDLPFDDDPVLLVCLLQVCVPCVVQLVLLLFFDLQLLLLLLLLLLSLLLNNCVPPDPCSLVSVLLSLLSLVVLLPNVQWAQLDDDLPPPLDLDDSNSVLNSSSSVLSNVSNVCSVQLHSNSRSSVSSSLVSSLRRGNRNVSSVVLVVVSSVVRSVPGTDPDPPPPPDSPDRHDCNPGQHAAPCSRRPPPDDDDSVSRVVRSVVSNVPDPCVSNPTGHPDPPPPDD

Sequence (243 aa):
MKNIKNIPPIIIESKCITSTLDYKWNDRVIEKLLDPLQTNEELEITLNRLNQKASLALAAALLEWVYWRFKKHTILFDDLMQRIESLWCSIENHENTKPLIFDPNLKYLAYGYVKGPIWVALVHVKMIDMKYRKGSDLLQSELVGLVLLVRHITPKKKAFDSWFMNSLFELTSLFPLENHQTKHSEMTPYDFTTEPVICREFFFNPNFKYSDATSRLALREFISNIDLIKNKFCLAKKELATA

Radius of gyration: 17.2 Å; Cα contacts (8 Å, |Δi|>4): 310; chains: 1; bounding box: 41×37×53 Å

Mean predicted aligned error: 5.9 Å